Protein AF-A0A392QHQ8-F1 (afdb_monomer)

Solvent-accessible surface area (backbone atoms only — not comparable to full-atom values): 10891 Å² total; per-residue (Å²): 106,71,70,58,50,52,52,50,54,55,69,71,42,52,78,65,59,50,52,51,50,52,50,49,52,52,51,52,52,51,53,52,49,52,51,54,52,52,51,52,52,50,50,53,51,52,53,51,52,51,51,51,52,51,54,50,50,53,51,52,52,54,50,52,54,53,51,51,53,50,49,52,54,51,50,54,52,49,53,51,53,50,51,53,55,48,53,54,51,53,52,51,51,51,50,56,50,53,52,50,56,52,50,53,52,50,52,53,50,52,51,51,50,50,52,51,54,51,52,52,52,52,51,54,59,72,66,51,82,59,97,83,60,53,79,86,62,64,87,63,86,47,75,66,55,47,53,52,49,50,54,59,56,61,69,78,69,69,79,81,75,80,79,77,79,77,82,79,89,67,99,70,94,82,84,83,91,74,89,79,89,78,134

Radius of gyration: 68.93 Å; Cα contacts (8 Å, |Δi|>4): 9; chains: 1; bounding box: 117×29×192 Å

Organism: NCBI:txid97028

Mean predicted aligned error: 15.9 Å

Secondary structure (DSSP, 8-state):
-HHHHHHHHHHHS-HHHHHHHHHHHHHHHHHHHHHHHHHHHHHHHHHHHHHHHHHHHHHHHHHHHHHHHHHHHHHHHHHHHHHHHHHHHHHHHHHHHHHHHHHHHHHHHHHHHHHHHHHHHHHHHHTSPPTT--TTTTT--SHHHHHHHHHHHTTT---------------SS----------

pLDDT: mean 85.1, std 18.21, range [38.03, 98.81]

Structure (mmCIF, N/CA/C/O backbone):
data_AF-A0A392QHQ8-F1
#
_entry.id   AF-A0A392QHQ8-F1
#
loop_
_atom_site.group_PDB
_atom_site.id
_atom_site.type_symbol
_atom_site.label_atom_id
_atom_site.label_alt_id
_atom_site.label_comp_id
_atom_site.label_asym_id
_atom_site.label_entity_id
_atom_site.label_seq_id
_atom_site.pdbx_PDB_ins_code
_atom_site.Cartn_x
_atom_site.Cartn_y
_atom_site.Cartn_z
_atom_site.occupancy
_atom_site.B_iso_or_equiv
_atom_site.auth_seq_id
_atom_site.auth_comp_id
_atom_site.auth_asym_id
_atom_site.auth_atom_id
_atom_site.pdbx_PDB_model_num
ATOM 1 N N . MET A 1 1 ? 64.030 5.661 -55.200 1.00 62.56 1 MET A N 1
ATOM 2 C CA . MET A 1 1 ? 63.935 4.236 -55.590 1.00 62.56 1 MET A CA 1
ATOM 3 C C . MET A 1 1 ? 62.516 3.816 -55.942 1.00 62.56 1 MET A C 1
ATOM 5 O O . MET A 1 1 ? 62.334 3.464 -57.092 1.00 62.56 1 MET A O 1
ATOM 9 N N . VAL A 1 2 ? 61.514 3.873 -55.048 1.00 67.50 2 VAL A N 1
ATOM 10 C CA . VAL A 1 2 ? 60.125 3.466 -55.395 1.00 67.50 2 VAL A CA 1
ATOM 11 C C . VAL A 1 2 ? 59.567 4.280 -56.572 1.00 67.50 2 VAL A C 1
ATOM 13 O O . VAL A 1 2 ? 59.187 3.697 -57.577 1.00 67.50 2 VAL A O 1
ATOM 16 N N . ALA A 1 3 ? 59.671 5.611 -56.523 1.00 78.62 3 ALA A N 1
ATOM 17 C CA . ALA A 1 3 ? 59.217 6.481 -57.613 1.00 78.62 3 ALA A CA 1
ATOM 18 C C . ALA A 1 3 ? 59.969 6.266 -58.948 1.00 78.62 3 ALA A C 1
ATOM 20 O O . ALA A 1 3 ? 59.382 6.405 -60.018 1.00 78.62 3 ALA A O 1
ATOM 21 N N . ASP A 1 4 ? 61.262 5.921 -58.903 1.00 82.12 4 ASP A N 1
ATOM 22 C CA . ASP A 1 4 ? 62.072 5.655 -60.103 1.00 82.12 4 ASP A CA 1
ATOM 23 C C . ASP A 1 4 ? 61.700 4.304 -60.737 1.00 82.12 4 ASP A C 1
ATOM 25 O O . ASP A 1 4 ? 61.619 4.190 -61.960 1.00 82.12 4 ASP A O 1
ATOM 29 N N . VAL A 1 5 ? 61.418 3.298 -59.899 1.00 81.25 5 VAL A N 1
ATOM 30 C CA . VAL A 1 5 ? 60.948 1.963 -60.302 1.00 81.25 5 VAL A CA 1
ATOM 31 C C . VAL A 1 5 ? 59.531 2.034 -60.871 1.00 81.25 5 VAL A C 1
ATOM 33 O O . VAL A 1 5 ? 59.282 1.500 -61.948 1.00 81.25 5 VAL A O 1
ATOM 36 N N . GLU A 1 6 ? 58.619 2.750 -60.213 1.00 79.38 6 GLU A N 1
ATOM 37 C CA . GLU A 1 6 ? 57.259 2.991 -60.709 1.00 79.38 6 GLU A CA 1
ATOM 38 C C . GLU A 1 6 ? 57.285 3.701 -62.062 1.00 79.38 6 GLU A C 1
ATOM 40 O O . GLU A 1 6 ? 56.595 3.299 -62.997 1.00 79.38 6 GLU A O 1
ATOM 45 N N . ARG A 1 7 ? 58.137 4.722 -62.205 1.00 80.19 7 ARG A N 1
ATOM 46 C CA . ARG A 1 7 ? 58.296 5.449 -63.466 1.00 80.19 7 ARG A CA 1
ATOM 47 C C . ARG A 1 7 ? 58.826 4.541 -64.583 1.00 80.19 7 ARG A C 1
ATOM 49 O O . ARG A 1 7 ? 58.339 4.651 -65.706 1.00 80.19 7 ARG A O 1
ATOM 56 N N . ALA A 1 8 ? 59.769 3.642 -64.292 1.00 82.44 8 ALA A N 1
ATOM 57 C CA . ALA A 1 8 ? 60.279 2.669 -65.261 1.00 82.44 8 ALA A CA 1
ATOM 58 C C . ALA A 1 8 ? 59.199 1.662 -65.701 1.00 82.44 8 ALA A C 1
ATOM 60 O O . ALA A 1 8 ? 58.996 1.482 -66.898 1.00 82.44 8 ALA A O 1
ATOM 61 N N . VAL A 1 9 ? 58.450 1.084 -64.754 1.00 81.62 9 VAL A N 1
ATOM 62 C CA . VAL A 1 9 ? 57.341 0.147 -65.026 1.00 81.62 9 VAL A CA 1
ATOM 63 C C . VAL A 1 9 ? 56.243 0.810 -65.859 1.00 81.62 9 VAL A C 1
ATOM 65 O O . VAL A 1 9 ? 55.768 0.251 -66.844 1.00 81.62 9 VAL A O 1
ATOM 68 N N . ILE A 1 10 ? 55.878 2.044 -65.513 1.00 78.06 10 ILE A N 1
ATOM 69 C CA . ILE A 1 10 ? 54.871 2.815 -66.240 1.00 78.06 10 ILE A CA 1
ATOM 70 C C . ILE A 1 10 ? 55.314 3.058 -67.686 1.00 78.06 10 ILE A C 1
ATOM 72 O O . ILE A 1 10 ? 54.487 2.932 -68.589 1.00 78.06 10 ILE A O 1
ATOM 76 N N . LEU A 1 11 ? 56.580 3.424 -67.920 1.00 80.75 11 LEU A N 1
ATOM 77 C CA . LEU A 1 11 ? 57.126 3.684 -69.259 1.00 80.75 11 LEU A CA 1
ATOM 78 C C . LEU A 1 11 ? 57.295 2.413 -70.110 1.00 80.75 11 LEU A C 1
ATOM 80 O O . LEU A 1 11 ? 57.147 2.514 -71.325 1.00 80.75 11 LEU A O 1
ATOM 84 N N . ASP A 1 12 ? 57.545 1.256 -69.490 1.00 84.94 12 ASP A N 1
ATOM 85 C CA . ASP A 1 12 ? 57.596 -0.061 -70.149 1.00 84.94 12 ASP A CA 1
ATOM 86 C C . ASP A 1 12 ? 56.191 -0.563 -70.549 1.00 84.94 12 ASP A C 1
ATOM 88 O O . ASP A 1 12 ? 55.990 -1.184 -71.595 1.00 84.94 12 ASP A O 1
ATOM 92 N N . MET A 1 13 ? 55.168 -0.203 -69.766 1.00 84.69 13 MET A N 1
ATOM 93 C CA . MET A 1 13 ? 53.768 -0.467 -70.093 1.00 84.69 13 MET A CA 1
ATOM 94 C C . MET A 1 13 ? 53.289 0.351 -71.302 1.00 84.69 13 MET A C 1
ATOM 96 O O . MET A 1 13 ? 53.253 1.587 -71.290 1.00 84.69 13 MET A O 1
ATOM 100 N N . GLY A 1 14 ? 52.792 -0.347 -72.327 1.00 86.88 14 GLY A N 1
ATOM 101 C CA . GLY A 1 14 ? 52.177 0.278 -73.497 1.00 86.88 14 GLY A CA 1
ATOM 102 C C . GLY A 1 14 ? 50.974 1.183 -73.144 1.00 86.88 14 GLY A C 1
ATOM 103 O O . GLY A 1 14 ? 50.265 0.931 -72.163 1.00 86.88 14 GLY A O 1
ATOM 104 N N . PRO A 1 15 ? 50.658 2.210 -73.963 1.00 86.06 15 PRO A N 1
ATOM 105 C CA . PRO A 1 15 ? 49.624 3.210 -73.652 1.00 86.06 15 PRO A CA 1
ATOM 106 C C . PRO A 1 15 ? 48.222 2.645 -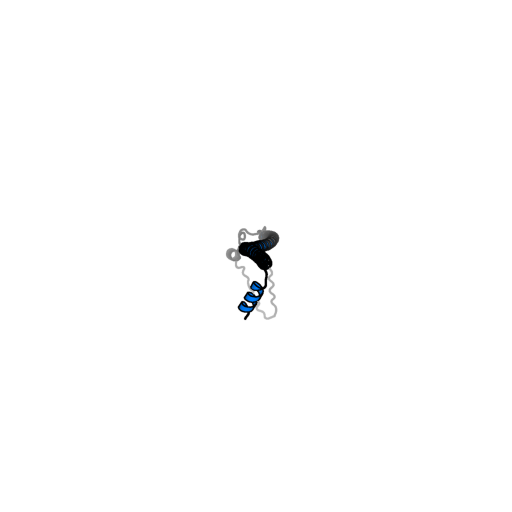73.370 1.00 86.06 15 PRO A C 1
ATOM 108 O O . PRO A 1 15 ? 47.415 3.270 -72.681 1.00 86.06 15 PRO A O 1
ATOM 111 N N . THR A 1 16 ? 47.888 1.481 -73.929 1.00 89.12 16 THR A N 1
ATOM 112 C CA . THR A 1 16 ? 46.593 0.818 -73.710 1.00 89.12 16 THR A CA 1
ATOM 113 C C . THR A 1 16 ? 46.536 0.096 -72.365 1.00 89.12 16 THR A C 1
ATOM 115 O O . THR A 1 16 ? 45.541 0.244 -71.662 1.00 89.12 16 THR A O 1
ATOM 118 N N . ALA A 1 17 ? 47.604 -0.607 -71.973 1.00 88.25 17 ALA A N 1
ATOM 119 C CA . ALA A 1 17 ? 47.691 -1.280 -70.676 1.00 88.25 17 ALA A CA 1
ATOM 120 C C . ALA A 1 17 ? 47.614 -0.263 -69.529 1.00 88.25 17 ALA A C 1
ATOM 122 O O . ALA A 1 17 ? 46.774 -0.387 -68.645 1.00 88.25 17 ALA A O 1
ATOM 123 N N . ARG A 1 18 ? 48.364 0.843 -69.637 1.00 88.94 18 ARG A N 1
ATOM 124 C CA . ARG A 1 18 ? 48.309 1.940 -68.660 1.00 88.94 18 ARG A CA 1
ATOM 125 C C . ARG A 1 18 ? 46.903 2.526 -68.501 1.00 88.94 18 ARG A C 1
ATOM 127 O O . ARG A 1 18 ? 46.477 2.812 -67.390 1.00 88.94 18 ARG A O 1
ATOM 134 N N . ARG A 1 19 ? 46.169 2.708 -69.605 1.00 88.75 19 ARG A N 1
ATOM 135 C CA . ARG A 1 19 ? 44.776 3.189 -69.561 1.00 88.75 19 ARG A CA 1
ATOM 136 C C . ARG A 1 19 ? 43.837 2.190 -68.887 1.00 88.75 19 ARG A C 1
ATOM 138 O O . ARG A 1 19 ? 42.943 2.617 -68.166 1.00 88.75 19 ARG A O 1
ATOM 145 N N . GLN A 1 20 ? 44.030 0.892 -69.112 1.00 92.81 20 GLN A N 1
ATOM 146 C CA . GLN A 1 20 ? 43.239 -0.149 -68.454 1.00 92.81 20 GLN A CA 1
ATOM 147 C C . GLN A 1 20 ? 43.517 -0.213 -66.951 1.00 92.81 20 GLN A C 1
ATOM 149 O O . GLN A 1 20 ? 42.567 -0.313 -66.180 1.00 92.81 20 GLN A O 1
ATOM 154 N N . ASP A 1 21 ? 44.776 -0.105 -66.533 1.00 90.44 21 ASP A N 1
ATOM 155 C CA . ASP A 1 21 ? 45.133 -0.119 -65.111 1.00 90.44 21 ASP A CA 1
ATOM 156 C C . ASP A 1 21 ? 44.622 1.132 -64.396 1.00 90.44 21 ASP A C 1
ATOM 158 O O . ASP A 1 21 ? 43.934 1.010 -63.388 1.00 90.44 21 ASP A O 1
ATOM 162 N N . LEU A 1 22 ? 44.783 2.319 -64.994 1.00 92.44 22 LEU A N 1
ATOM 163 C CA . LEU A 1 22 ? 44.167 3.544 -64.470 1.00 92.44 22 LEU A CA 1
ATOM 164 C C . LEU A 1 22 ? 42.640 3.423 -64.349 1.00 92.44 22 LEU A C 1
ATOM 166 O O . LEU A 1 22 ? 42.062 3.900 -63.377 1.00 92.44 22 LEU A O 1
ATOM 170 N N . ALA A 1 23 ? 41.973 2.777 -65.311 1.00 94.81 23 ALA A N 1
ATOM 171 C CA . ALA A 1 23 ? 40.532 2.541 -65.239 1.00 94.81 23 ALA A CA 1
ATOM 172 C C . ALA A 1 23 ? 40.152 1.555 -64.118 1.00 94.81 23 ALA A C 1
ATOM 174 O O . ALA A 1 23 ? 39.129 1.747 -63.457 1.00 94.81 23 ALA A O 1
ATOM 175 N N . ARG A 1 24 ? 40.965 0.518 -63.874 1.00 96.06 24 ARG A N 1
ATOM 176 C CA . ARG A 1 24 ? 40.775 -0.429 -62.762 1.00 96.06 24 ARG A CA 1
ATOM 177 C C . ARG A 1 24 ? 40.977 0.243 -61.411 1.00 96.06 24 ARG A C 1
ATOM 179 O O . ARG A 1 24 ? 40.140 0.056 -60.531 1.00 96.06 24 ARG A O 1
ATOM 186 N N . ASP A 1 25 ? 42.027 1.043 -61.273 1.00 96.44 25 ASP A N 1
ATOM 187 C CA . ASP A 1 25 ? 42.333 1.778 -60.047 1.00 96.44 25 ASP A CA 1
ATOM 188 C C . ASP A 1 25 ? 41.251 2.817 -59.758 1.00 96.44 25 ASP A C 1
ATOM 190 O O . ASP A 1 25 ? 40.735 2.880 -58.642 1.00 96.44 25 ASP A O 1
ATOM 194 N N . ALA A 1 26 ? 40.810 3.557 -60.781 1.00 96.56 26 ALA A N 1
ATOM 195 C CA . ALA A 1 26 ? 39.676 4.467 -60.660 1.00 96.56 26 ALA A CA 1
ATOM 196 C C . ALA A 1 26 ? 38.407 3.727 -60.201 1.00 96.56 26 ALA A C 1
ATOM 198 O O . ALA A 1 26 ? 37.720 4.190 -59.292 1.00 96.56 26 ALA A O 1
ATOM 199 N N . ALA A 1 27 ? 38.114 2.548 -60.764 1.00 97.62 27 ALA A N 1
ATOM 200 C CA . ALA A 1 27 ? 36.982 1.726 -60.335 1.00 97.62 27 ALA A CA 1
ATOM 201 C C . ALA A 1 27 ? 37.129 1.198 -58.897 1.00 97.62 27 ALA A C 1
ATOM 203 O O . ALA A 1 27 ? 36.140 1.115 -58.167 1.00 97.62 27 ALA A O 1
ATOM 204 N N . ALA A 1 28 ? 38.343 0.848 -58.468 1.00 97.81 28 ALA A N 1
ATOM 205 C CA . ALA A 1 28 ? 38.616 0.430 -57.097 1.00 97.81 28 ALA A CA 1
ATOM 206 C C . ALA A 1 28 ? 38.406 1.582 -56.102 1.00 97.81 28 ALA A C 1
ATOM 208 O O . ALA A 1 28 ? 37.711 1.397 -55.103 1.00 97.81 28 ALA A O 1
ATOM 209 N N . VAL A 1 29 ? 38.922 2.778 -56.404 1.00 97.50 29 VAL A N 1
ATOM 210 C CA . VAL A 1 29 ? 38.735 3.979 -55.576 1.00 97.50 29 VAL A CA 1
ATOM 211 C C . VAL A 1 29 ? 37.262 4.377 -55.502 1.00 97.50 29 VAL A C 1
ATOM 213 O O . VAL A 1 29 ? 36.783 4.683 -54.414 1.00 97.50 29 VAL A O 1
ATOM 216 N N . MET A 1 30 ? 36.518 4.311 -56.613 1.00 97.81 30 MET A N 1
ATOM 217 C CA . MET A 1 30 ? 35.076 4.592 -56.609 1.00 97.81 30 MET A CA 1
ATOM 218 C C . MET A 1 30 ? 34.308 3.653 -55.669 1.00 97.81 30 MET A C 1
ATOM 220 O O . MET A 1 30 ? 33.510 4.132 -54.868 1.00 97.81 30 MET A O 1
ATOM 224 N N . ARG A 1 31 ? 34.593 2.343 -55.686 1.00 97.50 31 ARG A N 1
ATOM 225 C CA . ARG A 1 31 ? 33.954 1.375 -54.771 1.00 97.50 31 ARG A CA 1
ATOM 226 C C . ARG A 1 31 ? 34.325 1.593 -53.305 1.00 97.50 31 ARG A C 1
ATOM 228 O O . ARG A 1 31 ? 33.473 1.452 -52.429 1.00 97.50 31 ARG A O 1
ATOM 235 N N . LEU A 1 32 ? 35.586 1.929 -53.026 1.00 97.56 32 LEU A N 1
ATOM 236 C CA . LEU A 1 32 ? 36.030 2.250 -51.666 1.00 97.56 32 LEU A CA 1
ATOM 237 C C . LEU A 1 32 ? 35.347 3.518 -51.151 1.00 97.56 32 LEU A C 1
ATOM 239 O O . LEU A 1 32 ? 34.913 3.548 -50.002 1.00 97.56 32 LEU A O 1
ATOM 243 N N . LEU A 1 33 ? 35.216 4.538 -52.003 1.00 97.19 33 LEU A N 1
ATOM 244 C CA . LEU A 1 33 ? 34.527 5.776 -51.659 1.00 97.19 33 LEU A CA 1
ATOM 245 C C . LEU A 1 33 ? 33.036 5.534 -51.407 1.00 97.19 33 LEU A C 1
ATOM 247 O O . LEU A 1 33 ? 32.521 5.995 -50.397 1.00 97.19 33 LEU A O 1
ATOM 251 N N . GLU A 1 34 ? 32.361 4.779 -52.275 1.00 96.75 34 GLU A N 1
ATOM 252 C CA . GLU A 1 34 ? 30.961 4.384 -52.086 1.00 96.75 34 GLU A CA 1
ATOM 253 C C . GLU A 1 34 ? 30.764 3.655 -50.751 1.00 96.75 34 GLU A C 1
ATOM 255 O O . GLU A 1 34 ? 29.922 4.050 -49.948 1.00 96.75 34 GLU A O 1
ATOM 260 N N . THR A 1 35 ? 31.605 2.657 -50.464 1.00 96.12 35 THR A N 1
ATOM 261 C CA . THR A 1 35 ? 31.567 1.919 -49.192 1.00 96.12 35 THR A CA 1
ATOM 262 C C . THR A 1 35 ? 31.783 2.851 -47.998 1.00 96.12 35 THR A C 1
ATOM 264 O O . THR A 1 35 ? 31.056 2.768 -47.011 1.00 96.12 35 THR A O 1
ATOM 267 N N . ALA A 1 36 ? 32.753 3.767 -48.078 1.00 96.38 36 ALA A N 1
ATOM 268 C CA . ALA A 1 36 ? 33.013 4.729 -47.011 1.00 96.38 36 ALA A CA 1
ATOM 269 C C . ALA A 1 36 ? 31.826 5.680 -46.780 1.00 96.38 36 ALA A C 1
ATOM 271 O O . ALA A 1 36 ? 31.522 6.001 -45.633 1.00 96.38 36 ALA A O 1
ATOM 272 N N . LEU A 1 37 ? 31.143 6.114 -47.844 1.00 95.38 37 LEU A N 1
ATOM 273 C CA . LEU A 1 37 ? 29.957 6.966 -47.739 1.00 95.38 37 LEU A CA 1
ATOM 274 C C . LEU A 1 37 ? 28.785 6.222 -47.088 1.00 95.38 37 LEU A C 1
ATOM 276 O O . LEU A 1 37 ? 28.218 6.731 -46.124 1.00 95.38 37 LEU A O 1
ATOM 280 N N . VAL A 1 38 ? 28.484 5.001 -47.540 1.00 95.81 38 VAL A N 1
ATOM 281 C CA . VAL A 1 38 ? 27.407 4.173 -46.967 1.00 95.81 38 VAL A CA 1
ATOM 282 C C . VAL A 1 38 ? 27.650 3.906 -45.480 1.00 95.81 38 VAL A C 1
ATOM 284 O O . VAL A 1 38 ? 26.762 4.128 -44.659 1.00 95.81 38 VAL A O 1
ATOM 287 N N . LEU A 1 39 ? 28.868 3.504 -45.106 1.00 94.44 39 LEU A N 1
ATOM 288 C CA . LEU A 1 39 ? 29.208 3.237 -43.705 1.00 94.44 39 LEU A CA 1
ATOM 289 C C . LEU A 1 39 ? 29.123 4.493 -42.826 1.00 94.44 39 LEU A C 1
ATOM 291 O O . LEU A 1 39 ? 28.713 4.405 -41.667 1.00 94.44 39 LEU A O 1
ATOM 295 N N . ASN A 1 40 ? 29.490 5.664 -43.354 1.00 94.38 40 ASN A N 1
ATOM 296 C CA . ASN A 1 40 ? 29.369 6.924 -42.621 1.00 94.38 40 ASN A CA 1
ATOM 297 C C . ASN A 1 40 ? 27.900 7.302 -42.366 1.00 94.38 40 ASN A C 1
ATOM 299 O O . ASN A 1 40 ? 27.567 7.741 -41.260 1.00 94.38 40 ASN A O 1
ATOM 303 N N . ASP A 1 41 ? 27.023 7.097 -43.350 1.00 92.31 41 ASP A N 1
ATOM 304 C CA . ASP A 1 41 ? 25.585 7.341 -43.207 1.00 92.31 41 ASP A CA 1
ATOM 305 C C . ASP A 1 41 ? 24.944 6.377 -42.196 1.00 92.31 41 ASP A C 1
ATOM 307 O O . ASP A 1 41 ? 24.203 6.809 -41.304 1.00 92.31 41 ASP A O 1
ATOM 311 N N . GLU A 1 42 ? 25.275 5.084 -42.273 1.00 91.31 42 GLU A N 1
ATOM 312 C CA . GLU A 1 42 ? 24.810 4.061 -41.329 1.00 91.31 42 GLU A CA 1
ATOM 313 C C . GLU A 1 42 ? 25.273 4.347 -39.900 1.00 91.31 42 GLU A C 1
ATOM 315 O O . GLU A 1 42 ? 24.465 4.300 -38.967 1.00 91.31 42 GLU A O 1
ATOM 320 N N . HIS A 1 43 ? 26.550 4.697 -39.715 1.00 91.19 43 HIS A N 1
ATOM 321 C CA . HIS A 1 43 ? 27.077 5.060 -38.404 1.00 91.19 43 HIS A CA 1
ATOM 322 C C . HIS A 1 43 ? 26.325 6.264 -37.832 1.00 91.19 43 HIS A C 1
ATOM 324 O O . HIS A 1 43 ? 25.841 6.207 -36.702 1.00 91.19 43 HIS A O 1
ATOM 330 N N . GLY A 1 44 ? 26.131 7.318 -38.632 1.00 90.62 44 GLY A N 1
ATOM 331 C CA . GLY A 1 44 ? 25.357 8.491 -38.232 1.00 90.62 44 GLY A CA 1
ATOM 332 C C . GLY A 1 44 ? 23.906 8.161 -37.866 1.00 90.62 44 GLY A C 1
ATOM 333 O O . GLY A 1 44 ? 23.389 8.687 -36.875 1.00 90.62 44 GLY A O 1
ATOM 334 N N . SER A 1 45 ? 23.249 7.274 -38.621 1.00 91.25 45 SER A N 1
ATOM 335 C CA . SER A 1 45 ? 21.897 6.794 -38.306 1.00 91.25 45 SER A CA 1
ATOM 336 C C . SER A 1 45 ? 21.872 6.028 -36.983 1.00 91.25 45 SER A C 1
ATOM 338 O O . SER A 1 45 ? 21.088 6.356 -36.089 1.00 91.25 45 SER A O 1
ATOM 340 N N . SER A 1 46 ? 22.786 5.070 -36.814 1.00 93.81 46 SER A N 1
ATOM 341 C CA . SER A 1 46 ? 22.901 4.261 -35.601 1.00 93.81 46 SER A CA 1
ATOM 342 C C . SER A 1 46 ? 23.183 5.117 -34.364 1.00 93.81 46 SER A C 1
ATOM 344 O O . SER A 1 46 ? 22.595 4.876 -33.310 1.00 93.81 46 SER A O 1
ATOM 346 N N . THR A 1 47 ? 24.048 6.132 -34.461 1.00 95.75 47 THR A N 1
ATOM 347 C CA . THR A 1 47 ? 24.327 7.046 -33.343 1.00 95.75 47 THR A CA 1
ATOM 348 C C . THR A 1 47 ? 23.079 7.835 -32.952 1.00 95.75 47 THR A C 1
ATOM 350 O O . THR A 1 47 ? 22.776 7.955 -31.765 1.00 95.75 47 THR A O 1
ATOM 353 N N . ARG A 1 48 ? 22.310 8.340 -33.926 1.00 95.56 48 ARG A N 1
ATOM 354 C CA . ARG A 1 48 ? 21.066 9.080 -33.649 1.00 95.56 48 ARG A CA 1
ATOM 355 C C . ARG A 1 48 ? 20.020 8.205 -32.966 1.00 95.56 48 ARG A C 1
ATOM 357 O O . ARG A 1 48 ? 19.371 8.665 -32.027 1.00 95.56 48 ARG A O 1
ATOM 364 N N . ASP A 1 49 ? 19.846 6.968 -33.416 1.00 96.62 49 ASP A N 1
ATOM 365 C CA . ASP A 1 49 ? 18.875 6.051 -32.816 1.00 96.62 49 ASP A CA 1
ATOM 366 C C . ASP A 1 49 ? 19.291 5.617 -31.407 1.00 96.62 49 ASP A C 1
ATOM 368 O O . ASP A 1 49 ? 18.455 5.571 -30.502 1.00 96.62 49 ASP A O 1
ATOM 372 N N . LEU A 1 50 ? 20.590 5.422 -31.179 1.00 97.56 50 LEU A N 1
ATOM 373 C CA . LEU A 1 50 ? 21.141 5.159 -29.853 1.00 97.56 50 LEU A CA 1
ATOM 374 C C . LEU A 1 50 ? 20.866 6.321 -28.883 1.00 97.56 50 LEU A C 1
ATOM 376 O O . LEU A 1 50 ? 20.436 6.085 -27.752 1.00 97.56 50 LEU A O 1
ATOM 380 N N . GLU A 1 51 ? 21.030 7.574 -29.314 1.00 97.88 51 GLU A N 1
ATOM 381 C CA . GLU A 1 51 ? 20.699 8.740 -28.483 1.00 97.88 51 GLU A CA 1
ATOM 382 C C . GLU A 1 51 ? 19.188 8.875 -28.217 1.00 97.88 51 GLU A C 1
ATOM 384 O O . GLU A 1 51 ? 18.786 9.179 -27.089 1.00 97.88 51 GLU A O 1
ATOM 389 N N . LYS A 1 52 ? 18.320 8.565 -29.194 1.00 98.31 52 LYS A N 1
ATOM 390 C CA . LYS A 1 52 ? 16.862 8.498 -28.961 1.00 98.31 52 LYS A CA 1
ATOM 391 C C . LYS A 1 52 ? 16.515 7.458 -27.896 1.00 98.31 52 LYS A C 1
ATOM 393 O O . LYS A 1 52 ? 15.739 7.756 -26.985 1.00 98.31 52 LYS A O 1
ATOM 398 N N . LEU A 1 53 ? 17.097 6.261 -27.986 1.00 98.31 53 LEU A N 1
ATOM 399 C CA . LEU A 1 53 ? 16.874 5.185 -27.020 1.00 98.31 53 LEU A CA 1
ATOM 400 C C . LEU A 1 53 ? 17.389 5.561 -25.628 1.00 98.31 53 LEU A C 1
ATOM 402 O O . LEU A 1 53 ? 16.686 5.335 -24.645 1.00 98.31 53 LEU A O 1
ATOM 406 N N . LYS A 1 54 ? 18.561 6.200 -25.521 1.00 98.50 54 LYS A N 1
ATOM 407 C CA . LYS A 1 54 ? 19.062 6.738 -24.245 1.00 98.50 54 LYS A CA 1
ATOM 408 C C . LYS A 1 54 ? 18.094 7.750 -23.637 1.00 98.50 54 LYS A C 1
ATOM 410 O O . LYS A 1 54 ? 17.781 7.654 -22.450 1.00 98.50 54 LYS A O 1
ATOM 415 N N . ALA A 1 55 ? 17.582 8.684 -24.438 1.00 98.44 55 ALA A N 1
ATOM 416 C CA . ALA A 1 55 ? 16.625 9.681 -23.970 1.00 98.44 55 ALA A CA 1
ATOM 417 C C . ALA A 1 55 ? 15.307 9.042 -23.501 1.00 98.44 55 ALA A C 1
ATOM 419 O O . ALA A 1 55 ? 14.760 9.437 -22.471 1.00 98.44 55 ALA A O 1
ATOM 420 N N . GLN A 1 56 ? 14.798 8.040 -24.222 1.00 98.56 56 GLN A N 1
ATOM 421 C CA . GLN A 1 56 ? 13.614 7.279 -23.810 1.00 98.56 56 GLN A CA 1
ATOM 422 C C . GLN A 1 56 ? 13.866 6.483 -22.526 1.00 98.56 56 GLN A C 1
ATOM 424 O O . GLN A 1 56 ? 13.040 6.514 -21.618 1.00 98.56 56 GLN A O 1
ATOM 429 N N . ASN A 1 57 ? 15.025 5.835 -22.408 1.00 98.56 57 ASN A N 1
ATOM 430 C CA . ASN A 1 57 ? 15.413 5.095 -21.212 1.00 98.56 57 ASN A CA 1
ATOM 431 C C . ASN A 1 57 ? 15.496 6.019 -19.985 1.00 98.56 57 ASN A C 1
ATOM 433 O O . ASN A 1 57 ? 15.021 5.659 -18.912 1.00 98.56 57 ASN A O 1
ATOM 437 N N . GLY A 1 58 ? 16.015 7.239 -20.156 1.00 98.69 58 GLY A N 1
ATOM 438 C CA . GLY A 1 58 ? 16.011 8.269 -19.115 1.00 98.69 58 GLY A CA 1
ATOM 439 C C . GLY A 1 58 ? 14.601 8.653 -18.658 1.00 98.69 58 GLY A C 1
ATOM 440 O O . GLY A 1 58 ? 14.339 8.703 -17.458 1.00 98.69 58 GLY A O 1
ATOM 441 N N . ARG A 1 59 ? 13.667 8.856 -19.598 1.00 98.69 59 ARG A N 1
ATOM 442 C CA . ARG A 1 59 ? 12.258 9.141 -19.265 1.00 98.69 59 ARG A CA 1
ATOM 443 C C . ARG A 1 59 ? 11.602 7.986 -18.516 1.00 98.69 59 ARG A C 1
ATOM 445 O O . ARG A 1 59 ? 10.955 8.217 -17.503 1.00 98.69 59 ARG A O 1
ATOM 452 N N . LEU A 1 60 ? 11.797 6.756 -18.989 1.00 98.75 60 LEU A N 1
ATOM 453 C CA . LEU A 1 60 ? 11.241 5.568 -18.341 1.00 98.75 60 LEU A CA 1
ATOM 454 C C . LEU A 1 60 ? 11.802 5.380 -16.929 1.00 98.75 60 LEU A C 1
ATOM 456 O O . LEU A 1 60 ? 11.044 5.077 -16.018 1.00 98.75 60 LEU A O 1
ATOM 460 N N . LYS A 1 61 ? 13.099 5.627 -16.715 1.00 98.69 61 LYS A N 1
ATOM 461 C CA . LYS A 1 61 ? 13.700 5.600 -15.373 1.00 98.69 61 LYS A CA 1
ATOM 462 C C . LYS A 1 61 ? 13.067 6.620 -14.428 1.00 98.69 61 LYS A C 1
ATOM 464 O O . LYS A 1 61 ? 12.775 6.279 -13.288 1.00 98.69 61 LYS A O 1
ATOM 469 N N . ALA A 1 62 ? 12.839 7.849 -14.893 1.00 98.75 62 ALA A N 1
ATOM 470 C CA . ALA A 1 62 ? 12.180 8.872 -14.082 1.00 98.75 62 ALA A CA 1
ATOM 471 C C . ALA A 1 62 ? 10.738 8.477 -13.720 1.00 98.75 62 ALA A C 1
ATOM 473 O O . ALA A 1 62 ? 10.311 8.672 -12.585 1.00 98.75 62 ALA A O 1
ATOM 474 N N . GLU A 1 63 ? 10.013 7.876 -14.663 1.00 98.75 63 GLU A N 1
ATOM 475 C CA . GLU A 1 63 ? 8.643 7.414 -14.443 1.00 98.75 63 GLU A CA 1
ATOM 476 C C . GLU A 1 63 ? 8.569 6.232 -13.470 1.00 98.75 63 GLU A C 1
ATOM 478 O O . GLU A 1 63 ? 7.702 6.207 -12.599 1.00 98.75 63 GLU A O 1
ATOM 483 N N . VAL A 1 64 ? 9.511 5.288 -13.556 1.00 98.75 64 VAL A N 1
ATOM 484 C CA . VAL A 1 64 ? 9.632 4.189 -12.587 1.00 98.75 64 VAL A CA 1
ATOM 485 C C . VAL A 1 64 ? 9.834 4.741 -11.177 1.00 98.75 64 VAL A C 1
ATOM 487 O O . VAL A 1 64 ? 9.082 4.377 -10.280 1.00 98.75 64 VAL A O 1
ATOM 490 N N . LEU A 1 65 ? 10.758 5.688 -10.992 1.00 98.81 65 LEU A N 1
ATOM 491 C CA . LEU A 1 65 ? 10.983 6.319 -9.686 1.00 98.81 65 LEU A CA 1
ATOM 492 C C . LEU A 1 65 ? 9.738 7.063 -9.175 1.00 98.81 65 LEU A C 1
ATOM 494 O O . LEU A 1 65 ? 9.438 7.035 -7.981 1.00 98.81 65 LEU A O 1
ATOM 498 N N . ARG A 1 66 ? 8.990 7.732 -10.063 1.00 98.75 66 ARG A N 1
ATOM 499 C CA . ARG A 1 66 ? 7.728 8.397 -9.706 1.00 98.75 66 ARG A CA 1
ATOM 500 C C . ARG A 1 66 ? 6.702 7.386 -9.188 1.00 98.75 66 ARG A C 1
ATOM 502 O O . ARG A 1 66 ? 6.134 7.594 -8.117 1.00 98.75 66 ARG A O 1
ATOM 509 N N . LEU A 1 67 ? 6.498 6.292 -9.919 1.00 98.69 67 LEU A N 1
ATOM 510 C CA . LEU A 1 67 ? 5.549 5.238 -9.558 1.00 98.69 67 LEU A CA 1
ATOM 511 C C . LEU A 1 67 ? 5.963 4.485 -8.287 1.00 98.69 67 LEU A C 1
ATOM 513 O O . LEU A 1 67 ? 5.105 4.148 -7.475 1.00 98.69 67 LEU A O 1
ATOM 517 N N . GLU A 1 68 ? 7.259 4.257 -8.072 1.00 98.69 68 GLU A N 1
ATOM 518 C CA . GLU A 1 68 ? 7.780 3.663 -6.834 1.00 98.69 68 GLU A CA 1
ATOM 519 C C . GLU A 1 68 ? 7.457 4.533 -5.611 1.00 98.69 68 GLU A C 1
ATOM 521 O O . GLU A 1 68 ? 6.977 4.022 -4.597 1.00 98.69 68 GLU A O 1
ATOM 526 N N . ASN A 1 69 ? 7.635 5.853 -5.717 1.00 98.69 69 ASN A N 1
ATOM 527 C CA . ASN A 1 69 ? 7.274 6.784 -4.645 1.00 98.69 69 ASN A CA 1
ATOM 528 C C . ASN A 1 69 ? 5.765 6.775 -4.353 1.00 98.69 69 ASN A C 1
ATOM 530 O O . ASN A 1 69 ? 5.352 6.776 -3.191 1.00 98.69 69 ASN A O 1
ATOM 534 N N . GLU A 1 70 ? 4.931 6.731 -5.394 1.00 98.69 70 GLU A N 1
ATOM 535 C CA . GLU A 1 70 ? 3.476 6.621 -5.239 1.00 98.69 70 GLU A CA 1
ATOM 536 C C . GLU A 1 70 ? 3.078 5.304 -4.573 1.00 98.69 70 GLU A C 1
ATOM 538 O O . GLU A 1 70 ? 2.256 5.301 -3.653 1.00 98.69 70 GLU A O 1
ATOM 543 N N . LEU A 1 71 ? 3.703 4.194 -4.969 1.00 98.69 71 LEU A N 1
ATOM 544 C CA . LEU A 1 71 ? 3.475 2.881 -4.376 1.00 98.69 71 LEU A CA 1
ATOM 545 C C . LEU A 1 71 ? 3.829 2.862 -2.883 1.00 98.69 71 LEU A C 1
ATOM 547 O O . LEU A 1 71 ? 3.048 2.344 -2.083 1.00 98.69 71 LEU A O 1
ATOM 551 N N . ILE A 1 72 ? 4.956 3.465 -2.489 1.00 98.62 72 ILE A N 1
ATOM 552 C CA . ILE A 1 72 ? 5.338 3.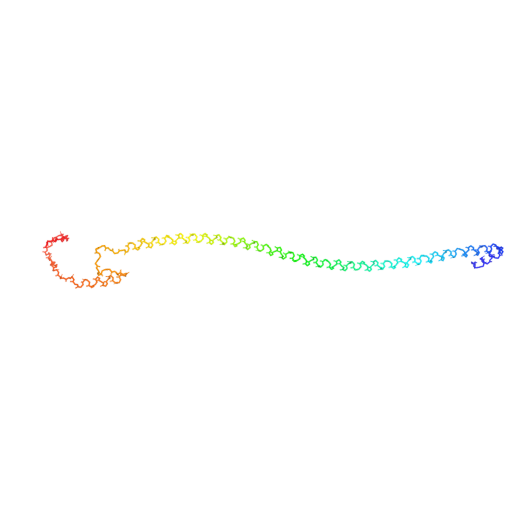624 -1.076 1.00 98.62 72 ILE A CA 1
ATOM 553 C C . ILE A 1 72 ? 4.270 4.429 -0.322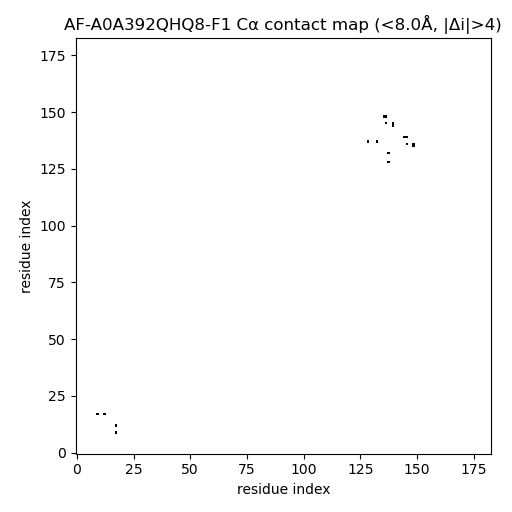 1.00 98.62 72 ILE A C 1
ATOM 555 O O . ILE A 1 72 ? 3.830 4.020 0.755 1.00 98.62 72 ILE A O 1
ATOM 559 N N . GLY A 1 73 ? 3.791 5.531 -0.905 1.00 98.69 73 GLY A N 1
ATOM 560 C CA . GLY A 1 73 ? 2.722 6.341 -0.320 1.00 98.69 73 GLY A CA 1
ATOM 561 C C . GLY A 1 73 ? 1.409 5.569 -0.145 1.00 98.69 73 GLY A C 1
ATOM 562 O O . GLY A 1 73 ? 0.760 5.668 0.899 1.00 98.69 73 GLY A O 1
ATOM 563 N N . HIS A 1 74 ? 1.013 4.770 -1.137 1.00 98.56 74 HIS A N 1
ATOM 564 C CA . HIS A 1 74 ? -0.179 3.924 -1.057 1.00 98.56 74 HIS A CA 1
ATOM 565 C C . HIS A 1 74 ? -0.040 2.813 -0.016 1.00 98.56 74 HIS A C 1
ATOM 567 O O . HIS A 1 74 ? -0.980 2.581 0.746 1.00 98.56 74 HIS A O 1
ATOM 573 N N . ARG A 1 75 ? 1.132 2.180 0.071 1.00 98.69 75 ARG A N 1
ATOM 574 C CA . ARG A 1 75 ? 1.435 1.166 1.086 1.00 98.69 75 ARG A CA 1
ATOM 575 C C . ARG A 1 75 ? 1.319 1.732 2.500 1.00 98.69 75 ARG A C 1
ATOM 577 O O . ARG A 1 75 ? 0.632 1.140 3.325 1.00 98.69 75 ARG A O 1
ATOM 584 N N . GLY A 1 76 ? 1.900 2.906 2.754 1.00 98.62 76 GLY A N 1
ATOM 585 C CA . GLY A 1 76 ? 1.792 3.568 4.057 1.00 98.62 76 GLY A CA 1
ATOM 586 C C . GLY A 1 76 ? 0.339 3.872 4.440 1.00 98.62 76 GLY A C 1
ATOM 587 O O . GLY A 1 76 ? -0.078 3.607 5.564 1.00 98.62 76 GLY A O 1
ATOM 588 N N . LYS A 1 77 ? -0.482 4.346 3.491 1.00 98.62 77 LYS A N 1
ATOM 589 C CA . LYS A 1 77 ? -1.926 4.543 3.728 1.00 98.62 77 LYS A CA 1
ATOM 590 C C . LYS A 1 77 ? -2.633 3.229 4.061 1.00 98.62 77 LYS A C 1
ATOM 592 O O . LYS A 1 77 ? -3.455 3.197 4.972 1.00 98.62 77 LYS A O 1
ATOM 597 N N . GLN A 1 78 ? -2.324 2.154 3.337 1.00 98.62 78 GLN A N 1
ATOM 598 C CA . GLN A 1 78 ? -2.904 0.836 3.589 1.00 98.62 78 GLN A CA 1
ATOM 599 C C . GLN A 1 78 ? -2.558 0.324 4.994 1.00 98.62 78 GLN A C 1
ATOM 601 O O . GLN A 1 78 ? -3.446 -0.168 5.685 1.00 98.62 78 GLN A O 1
ATOM 606 N N . GLU A 1 79 ? -1.307 0.471 5.432 1.00 98.56 79 GLU A N 1
ATOM 607 C CA . GLU A 1 79 ? -0.862 0.083 6.777 1.00 98.56 79 GLU A CA 1
ATOM 608 C C . GLU A 1 79 ? -1.642 0.836 7.869 1.00 98.56 79 GLU A C 1
ATOM 610 O O . GLU A 1 79 ? -2.141 0.213 8.807 1.00 98.56 79 GLU A O 1
ATOM 615 N N . VAL A 1 80 ? -1.854 2.148 7.697 1.00 98.75 80 VAL A N 1
ATOM 616 C CA . VAL A 1 80 ? -2.668 2.965 8.616 1.00 98.75 80 VAL A CA 1
ATOM 617 C C . VAL A 1 80 ? -4.123 2.492 8.663 1.00 98.75 80 VAL A C 1
ATOM 619 O O . VAL A 1 80 ? -4.682 2.338 9.748 1.00 98.75 80 VAL A O 1
ATOM 622 N N . TYR A 1 81 ? -4.745 2.220 7.512 1.00 98.56 81 TYR A N 1
ATOM 623 C CA . TYR A 1 81 ? -6.128 1.730 7.481 1.00 98.56 81 TYR A CA 1
ATOM 624 C C . TYR A 1 81 ? -6.280 0.357 8.140 1.00 98.56 81 TYR A C 1
ATOM 626 O O . TYR A 1 81 ? -7.273 0.111 8.826 1.00 98.56 81 TYR A O 1
ATOM 634 N N . VAL A 1 82 ? -5.306 -0.536 7.954 1.00 98.81 82 VAL A N 1
ATOM 635 C CA . VAL A 1 82 ? -5.306 -1.855 8.599 1.00 98.81 82 VAL A CA 1
ATOM 636 C C . VAL A 1 82 ? -5.181 -1.715 10.117 1.00 98.81 82 VAL A C 1
ATOM 638 O O . VAL A 1 82 ? -5.960 -2.342 10.836 1.00 98.81 82 VAL A O 1
ATOM 641 N N . ALA A 1 83 ? -4.274 -0.861 10.603 1.00 98.62 83 ALA A N 1
ATOM 642 C CA . ALA A 1 83 ? -4.123 -0.585 12.032 1.00 98.62 83 ALA A CA 1
ATOM 643 C C . ALA A 1 83 ? -5.413 -0.006 12.637 1.00 98.62 83 ALA A C 1
ATOM 645 O O . ALA A 1 83 ? -5.926 -0.532 13.623 1.00 98.62 83 ALA A O 1
ATOM 646 N N . GLN A 1 84 ? -6.016 0.992 11.984 1.00 98.62 84 GLN A N 1
ATOM 647 C CA . GLN A 1 84 ? -7.280 1.583 12.428 1.00 98.62 84 GLN A CA 1
ATOM 648 C C . GLN A 1 84 ? -8.420 0.553 12.475 1.00 98.62 84 GLN A C 1
ATOM 650 O O . GLN A 1 84 ? -9.213 0.527 13.416 1.00 98.62 84 GLN A O 1
ATOM 655 N N . ALA A 1 85 ? -8.519 -0.324 11.471 1.00 98.69 85 ALA A N 1
ATOM 656 C CA . ALA A 1 85 ? -9.529 -1.379 11.452 1.00 98.69 85 ALA A CA 1
ATOM 657 C C . ALA A 1 85 ? -9.332 -2.397 12.589 1.00 98.69 85 ALA A C 1
ATOM 659 O O . ALA A 1 85 ? -10.314 -2.935 13.114 1.00 98.69 85 ALA A O 1
ATOM 660 N N . GLN A 1 86 ? -8.082 -2.660 12.974 1.00 98.75 86 GLN A N 1
ATOM 661 C CA . GLN A 1 86 ? -7.761 -3.507 14.115 1.00 98.75 86 GLN A CA 1
ATOM 662 C C . GLN A 1 86 ? -8.152 -2.838 15.440 1.00 98.75 86 GLN A C 1
ATOM 664 O O . GLN A 1 86 ? -8.878 -3.453 16.220 1.00 98.75 86 GLN A O 1
ATOM 669 N N . GLU A 1 87 ? -7.783 -1.574 15.654 1.00 98.56 87 GLU A N 1
ATOM 670 C CA . GLU A 1 87 ? -8.167 -0.812 16.853 1.00 98.56 87 GLU A CA 1
ATOM 671 C C . GLU A 1 87 ? -9.691 -0.750 17.028 1.00 98.56 87 GLU A C 1
ATOM 673 O O . GLU A 1 87 ? -10.216 -0.991 18.116 1.00 98.56 87 GLU A O 1
ATOM 678 N N . LEU A 1 88 ? -10.436 -0.509 15.943 1.00 98.69 88 LEU A N 1
ATOM 679 C CA . LEU A 1 88 ? -11.903 -0.511 15.973 1.00 98.69 88 LEU A CA 1
ATOM 680 C C . LEU A 1 88 ? -12.478 -1.879 16.361 1.00 98.69 88 LEU A C 1
ATOM 682 O O . LEU A 1 88 ? -13.493 -1.953 17.060 1.00 98.69 88 LEU A O 1
ATOM 686 N N . ARG A 1 89 ? -11.847 -2.975 15.925 1.00 98.69 89 ARG A N 1
ATOM 687 C CA . ARG A 1 89 ? -12.260 -4.334 16.295 1.00 98.69 89 ARG A CA 1
ATOM 688 C C . ARG A 1 89 ? -12.027 -4.594 17.781 1.00 98.69 89 ARG A C 1
ATOM 690 O O . ARG A 1 89 ? -12.916 -5.132 18.440 1.00 98.69 89 ARG A O 1
ATOM 697 N N . GLU A 1 90 ? -10.867 -4.203 18.297 1.00 98.69 90 GLU A N 1
ATOM 698 C CA . GLU A 1 90 ? -10.509 -4.346 19.710 1.00 98.69 90 GLU A CA 1
ATOM 699 C C . GLU A 1 90 ? -11.437 -3.512 20.598 1.00 98.69 90 GLU A C 1
ATOM 701 O O . GLU A 1 90 ? -12.024 -4.032 21.548 1.00 98.69 90 GLU A O 1
ATOM 706 N N . MET A 1 91 ? -11.684 -2.255 20.225 1.00 98.62 91 MET A N 1
ATOM 707 C CA . MET A 1 91 ? -12.606 -1.366 20.930 1.00 98.62 91 MET A CA 1
ATOM 708 C C . MET A 1 91 ? -14.034 -1.922 20.952 1.00 98.62 91 MET A C 1
ATOM 710 O O . MET A 1 91 ? -14.688 -1.922 21.995 1.00 98.62 91 MET A O 1
ATOM 714 N N . LYS A 1 92 ? -14.517 -2.460 19.825 1.00 98.75 92 LYS A N 1
ATOM 715 C CA . LYS A 1 92 ? -15.837 -3.100 19.752 1.00 98.75 92 LYS A CA 1
ATOM 716 C C . LYS A 1 92 ? -15.931 -4.329 20.662 1.00 98.75 92 LYS A C 1
ATOM 718 O O . LYS A 1 92 ? -16.967 -4.536 21.293 1.00 98.75 92 LYS A O 1
ATOM 723 N N . ALA A 1 93 ? -14.869 -5.131 20.751 1.00 98.69 93 ALA A N 1
ATOM 724 C CA . ALA A 1 93 ? -14.819 -6.273 21.662 1.00 98.69 93 ALA A CA 1
ATOM 725 C C . ALA A 1 93 ? -14.837 -5.827 23.135 1.00 98.69 93 ALA A C 1
ATOM 727 O O . ALA A 1 93 ? -15.597 -6.382 23.930 1.00 98.69 93 ALA A O 1
ATOM 728 N N . ALA A 1 94 ? -14.068 -4.790 23.481 1.00 98.69 94 ALA A N 1
ATOM 729 C CA . ALA A 1 94 ? -14.048 -4.207 24.823 1.00 98.69 94 ALA A CA 1
ATOM 730 C C . ALA A 1 94 ? -15.423 -3.650 25.228 1.00 98.69 94 ALA A C 1
ATOM 732 O O . ALA A 1 94 ? -15.906 -3.947 26.319 1.00 98.69 94 ALA A O 1
ATOM 733 N N . LEU A 1 95 ? -16.091 -2.917 24.329 1.00 98.69 95 LEU A N 1
ATOM 734 C CA . LEU A 1 95 ? -17.455 -2.423 24.543 1.00 98.69 95 LEU A CA 1
ATOM 735 C C . LEU A 1 95 ? -18.454 -3.564 24.751 1.00 98.69 95 LEU A C 1
ATOM 737 O O . LEU A 1 95 ? -19.295 -3.488 25.642 1.00 98.69 95 LEU A O 1
ATOM 741 N N . GLY A 1 96 ? -18.344 -4.642 23.969 1.00 98.62 96 GLY A N 1
ATOM 742 C CA . GLY A 1 96 ? -19.187 -5.825 24.138 1.00 98.62 96 GLY A CA 1
ATOM 743 C C . GLY A 1 96 ? -18.995 -6.511 25.492 1.00 98.62 96 GLY A C 1
ATOM 744 O O . GLY A 1 96 ? -19.965 -6.995 26.069 1.00 98.62 96 GLY A O 1
ATOM 745 N N . LYS A 1 97 ? -17.765 -6.535 26.020 1.00 98.62 97 LYS A N 1
ATOM 746 C CA . LYS A 1 97 ? -17.485 -7.053 27.365 1.00 98.62 97 LYS A CA 1
ATOM 747 C C . LYS A 1 97 ? -18.057 -6.133 28.447 1.00 98.62 97 LYS A C 1
ATOM 749 O O . LYS A 1 97 ? -18.822 -6.598 29.280 1.00 98.62 97 LYS A O 1
ATOM 754 N N . ALA A 1 98 ? -17.760 -4.835 28.378 1.00 98.62 98 ALA A N 1
ATOM 755 C CA . ALA A 1 98 ? -18.250 -3.854 29.346 1.00 98.62 98 ALA A CA 1
ATOM 756 C C . ALA A 1 98 ? -19.787 -3.792 29.395 1.00 98.62 98 ALA A C 1
ATOM 758 O O . ALA A 1 98 ? -20.364 -3.606 30.461 1.00 98.62 98 ALA A O 1
ATOM 759 N N . GLY A 1 99 ? -20.459 -3.982 28.254 1.00 98.69 99 GLY A N 1
ATOM 760 C CA . GLY A 1 99 ? -21.917 -4.077 28.196 1.00 98.69 99 GLY A CA 1
ATOM 761 C C . GLY A 1 99 ? -22.476 -5.258 28.994 1.00 98.69 99 GLY A C 1
ATOM 762 O O . GLY A 1 99 ? -23.444 -5.075 29.724 1.00 98.69 99 GLY A O 1
ATOM 763 N N . LYS A 1 100 ? -21.842 -6.436 28.902 1.00 98.56 100 LYS A N 1
ATOM 764 C CA . LYS A 1 100 ? -22.225 -7.622 29.689 1.00 98.56 100 LYS A CA 1
ATOM 765 C C . LYS A 1 100 ? -21.966 -7.413 31.177 1.00 98.56 100 LYS A C 1
ATOM 767 O O . LYS A 1 100 ? -22.864 -7.630 31.975 1.00 98.56 100 LYS A O 1
ATOM 772 N N . ASP A 1 101 ? -20.787 -6.897 31.527 1.00 98.56 101 ASP A N 1
ATOM 773 C CA . ASP A 1 101 ? -20.429 -6.617 32.922 1.00 98.56 101 ASP A CA 1
ATOM 774 C C . ASP A 1 101 ? -21.438 -5.638 33.568 1.00 98.56 101 ASP A C 1
ATOM 776 O O . ASP A 1 101 ? -21.822 -5.795 34.725 1.00 98.56 101 ASP A O 1
ATOM 780 N N . LEU A 1 102 ? -21.918 -4.640 32.811 1.00 98.56 102 LEU A N 1
ATOM 781 C CA . LEU A 1 102 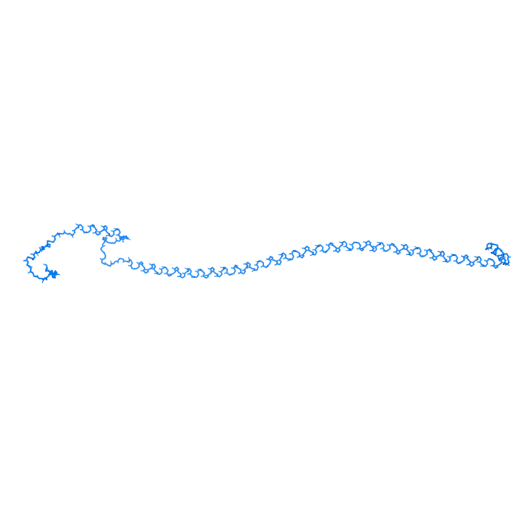? -22.966 -3.718 33.264 1.00 98.56 102 LEU A CA 1
ATOM 782 C C . LEU A 1 102 ? -24.337 -4.384 33.422 1.00 98.56 102 LEU A C 1
ATOM 784 O O . LEU A 1 102 ? -25.096 -3.993 34.308 1.00 98.56 102 LEU A O 1
ATOM 788 N N . GLU A 1 103 ? -24.687 -5.331 32.556 1.00 98.56 103 GLU A N 1
ATOM 789 C CA . GLU A 1 103 ? -25.934 -6.091 32.659 1.00 98.56 103 GLU A CA 1
ATOM 790 C C . GLU A 1 103 ? -25.926 -6.989 33.902 1.00 98.56 103 GLU A C 1
ATOM 792 O O . GLU A 1 103 ? -26.865 -6.933 34.699 1.00 98.56 103 GLU A O 1
ATOM 797 N N . ASP A 1 104 ? -24.822 -7.701 34.133 1.00 98.56 104 ASP A N 1
ATOM 798 C CA . ASP A 1 104 ? -24.616 -8.538 35.318 1.00 98.56 104 ASP A CA 1
ATOM 799 C C . ASP A 1 104 ? -24.677 -7.704 36.608 1.00 98.56 104 ASP A C 1
ATOM 801 O O . ASP A 1 104 ? -25.374 -8.067 37.559 1.00 98.56 104 ASP A O 1
ATOM 805 N N . LEU A 1 105 ? -24.017 -6.538 36.626 1.00 98.50 105 LEU A N 1
ATOM 806 C CA . LEU A 1 105 ? -24.045 -5.620 37.769 1.00 98.50 105 LEU A CA 1
ATOM 807 C C . LEU A 1 105 ? -25.454 -5.062 38.033 1.00 98.50 105 LEU A C 1
ATOM 809 O O . LEU A 1 105 ? -25.844 -4.847 39.179 1.00 98.50 105 LEU A O 1
ATOM 813 N N . ARG A 1 106 ? -26.242 -4.810 36.982 1.00 98.38 106 ARG A N 1
ATOM 814 C CA . ARG A 1 106 ? -27.638 -4.369 37.135 1.00 98.38 106 ARG A CA 1
ATOM 815 C C . ARG A 1 106 ? -28.513 -5.471 37.717 1.00 98.38 106 ARG A C 1
ATOM 817 O O . ARG A 1 106 ? -29.362 -5.164 38.551 1.00 98.38 106 ARG A O 1
ATOM 824 N N . ALA A 1 107 ? -28.316 -6.717 37.291 1.00 98.50 107 ALA A N 1
ATOM 825 C CA . ALA A 1 107 ? -29.046 -7.859 37.825 1.00 98.50 107 ALA A CA 1
ATOM 826 C C . ALA A 1 107 ? -28.724 -8.082 39.312 1.00 98.50 107 ALA A C 1
ATOM 828 O O . ALA A 1 107 ? -29.647 -8.203 40.117 1.00 98.50 107 ALA A O 1
ATOM 829 N N . SER A 1 108 ? -27.441 -8.047 39.695 1.00 98.25 108 SER A N 1
ATOM 830 C CA . SER A 1 108 ? -27.042 -8.181 41.103 1.00 98.25 108 SER A CA 1
ATOM 831 C C . SER A 1 108 ? -27.580 -7.039 41.966 1.00 98.25 108 SER A C 1
ATOM 833 O O . SER A 1 108 ? -28.142 -7.289 43.029 1.00 98.25 108 SER A O 1
ATOM 835 N N . HIS A 1 109 ? -27.498 -5.797 41.481 1.00 98.44 109 HIS A N 1
ATOM 836 C CA . HIS A 1 109 ? -28.036 -4.632 42.182 1.00 98.44 109 HIS A CA 1
ATOM 837 C C . HIS A 1 109 ? -29.566 -4.696 42.338 1.00 98.44 109 HIS A C 1
ATOM 839 O O . HIS A 1 109 ? -30.104 -4.273 43.360 1.00 98.44 109 HIS A O 1
ATOM 845 N N . ALA A 1 110 ? -30.297 -5.199 41.337 1.00 98.44 110 ALA A N 1
ATOM 846 C CA . ALA A 1 110 ? -31.746 -5.375 41.434 1.00 98.44 110 ALA A CA 1
ATOM 847 C C . ALA A 1 110 ? -32.128 -6.398 42.516 1.00 98.44 110 ALA A C 1
ATOM 849 O O . ALA A 1 110 ? -33.055 -6.146 43.287 1.00 98.44 110 ALA A O 1
ATOM 850 N N . GLU A 1 111 ? -31.392 -7.508 42.603 1.00 98.12 111 GLU A N 1
ATOM 851 C CA . GLU A 1 111 ? -31.608 -8.529 43.631 1.00 98.12 111 GLU A CA 1
ATOM 852 C C . GLU A 1 111 ? -31.258 -8.003 45.030 1.00 98.12 111 GLU A C 1
ATOM 854 O O . GL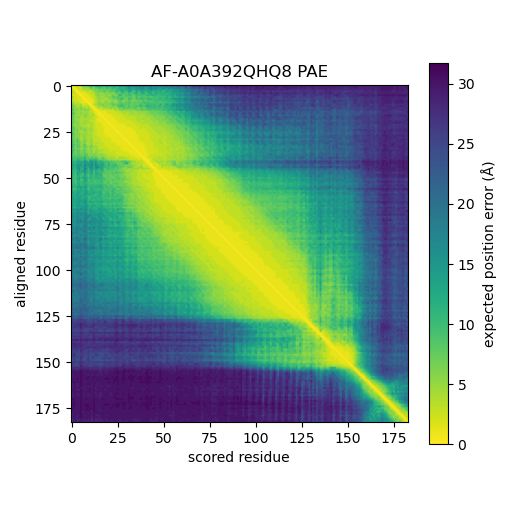U A 1 111 ? -32.044 -8.148 45.965 1.00 98.12 111 GLU A O 1
ATOM 859 N N . GLU A 1 112 ? -30.124 -7.312 45.174 1.00 98.50 112 GLU A N 1
ATOM 860 C CA . GLU A 1 112 ? -29.718 -6.700 46.443 1.00 98.50 112 GLU A CA 1
ATOM 861 C C . GLU A 1 112 ? -30.740 -5.660 46.919 1.00 98.50 112 GLU A C 1
ATOM 863 O O . GLU A 1 112 ? -31.125 -5.650 48.089 1.00 98.50 112 GLU A O 1
ATOM 868 N N . ARG A 1 113 ? -31.257 -4.832 46.003 1.00 98.31 113 ARG A N 1
ATOM 869 C CA . ARG A 1 113 ? -32.316 -3.870 46.316 1.00 98.31 113 ARG A CA 1
ATOM 870 C C . ARG A 1 113 ? -33.588 -4.562 46.806 1.00 98.31 113 ARG A C 1
ATOM 872 O O . ARG A 1 113 ? -34.173 -4.100 47.783 1.00 98.31 113 ARG A O 1
ATOM 879 N N . LYS A 1 114 ? -34.010 -5.650 46.157 1.00 98.31 114 LYS A N 1
ATOM 880 C CA . LYS A 1 114 ? -35.184 -6.425 46.580 1.00 98.31 114 LYS A CA 1
ATOM 881 C C . LYS A 1 114 ? -34.982 -7.006 47.982 1.00 98.31 114 LYS A C 1
ATOM 883 O O . LYS A 1 114 ? -35.864 -6.875 48.824 1.00 98.31 114 LYS A O 1
ATOM 888 N N . ASN A 1 115 ? -33.806 -7.571 48.252 1.00 98.31 115 ASN A N 1
ATOM 889 C CA . ASN A 1 115 ? -33.461 -8.103 49.570 1.00 98.31 115 ASN A CA 1
ATOM 890 C C . ASN A 1 115 ? -33.503 -7.011 50.658 1.00 98.31 115 ASN A C 1
ATOM 892 O O . ASN A 1 115 ? -34.090 -7.203 51.719 1.00 98.31 115 ASN A O 1
ATOM 896 N N . LEU A 1 116 ? -32.949 -5.827 50.381 1.00 98.00 116 LEU A N 1
ATOM 897 C CA . LEU A 1 116 ? -33.007 -4.692 51.309 1.00 98.00 116 LEU A CA 1
ATOM 898 C C . LEU A 1 116 ? -34.440 -4.185 51.534 1.00 98.00 116 LEU A C 1
ATOM 900 O O . LEU A 1 116 ? -34.798 -3.856 52.663 1.00 98.00 116 LEU A O 1
ATOM 904 N N . GLU A 1 117 ? -35.269 -4.127 50.489 1.00 98.12 117 GLU A N 1
ATOM 905 C CA . GLU A 1 117 ? -36.689 -3.770 50.609 1.00 98.12 117 GLU A CA 1
ATOM 906 C C . GLU A 1 117 ? -37.456 -4.783 51.484 1.00 98.12 117 GLU A C 1
ATOM 908 O O . GLU A 1 117 ? -38.261 -4.379 52.328 1.00 98.12 117 GLU A O 1
ATOM 913 N N . GLU A 1 118 ? -37.167 -6.083 51.351 1.00 98.19 118 GLU A N 1
ATOM 914 C CA . GLU A 1 118 ? -37.729 -7.135 52.208 1.00 98.19 118 GLU A CA 1
ATOM 915 C C . GLU A 1 118 ? -37.302 -6.976 53.678 1.00 98.19 118 GLU A C 1
ATOM 917 O O . GLU A 1 118 ? -38.153 -7.016 54.573 1.00 98.19 118 GLU A O 1
ATOM 922 N N . GLU A 1 119 ? -36.014 -6.747 53.948 1.00 98.12 119 GLU A N 1
ATOM 923 C CA . GLU A 1 119 ? -35.502 -6.521 55.309 1.00 98.12 119 GLU A CA 1
ATOM 924 C C . GLU A 1 119 ? -36.081 -5.251 55.949 1.00 98.12 119 GLU A C 1
ATOM 926 O O . GLU A 1 119 ? -36.486 -5.272 57.114 1.00 98.12 119 GLU A O 1
ATOM 931 N N . LEU A 1 120 ? -36.219 -4.159 55.188 1.00 97.12 120 LEU A N 1
ATOM 932 C CA . LEU A 1 120 ? -36.900 -2.951 55.662 1.00 97.12 120 LEU A CA 1
ATOM 933 C C . LEU A 1 120 ? -38.368 -3.221 56.014 1.00 97.12 120 LEU A C 1
ATOM 935 O O . LEU A 1 120 ? -38.862 -2.701 57.016 1.00 97.12 120 LEU A O 1
ATOM 939 N N . GLY A 1 121 ? -39.068 -4.046 55.230 1.00 97.06 121 GLY A N 1
ATOM 940 C CA . GLY A 1 121 ? -40.439 -4.466 55.526 1.00 97.06 121 GLY A CA 1
ATOM 941 C C . GLY A 1 121 ? -40.550 -5.260 56.832 1.00 97.06 121 GLY A C 1
ATOM 942 O O . GLY A 1 121 ? -41.439 -4.990 57.649 1.00 97.06 121 GLY A O 1
ATOM 943 N N . LYS A 1 122 ? -39.620 -6.196 57.069 1.00 97.19 122 LYS A N 1
ATOM 944 C CA . LYS A 1 122 ? -39.538 -6.971 58.320 1.00 97.19 122 LYS A CA 1
ATOM 945 C C . LYS A 1 122 ? -39.260 -6.067 59.517 1.00 97.19 122 LYS A C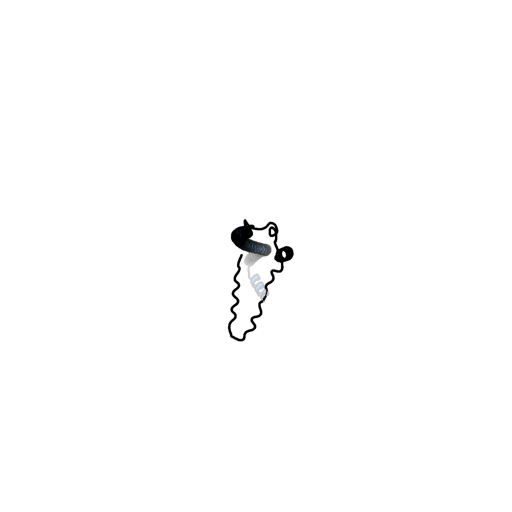 1
ATOM 947 O O . LYS A 1 122 ? -39.994 -6.128 60.501 1.00 97.19 122 LYS A O 1
ATOM 952 N N . LEU A 1 123 ? -38.255 -5.196 59.413 1.00 95.50 123 LEU A N 1
ATOM 953 C CA . LEU A 1 123 ? -37.893 -4.261 60.478 1.00 95.50 123 LEU A CA 1
ATOM 954 C C . LEU A 1 123 ? -39.061 -3.330 60.817 1.00 95.50 123 LEU A C 1
ATOM 956 O O . LEU A 1 123 ? -39.408 -3.177 61.984 1.00 95.50 123 LEU A O 1
ATOM 960 N N . LYS A 1 124 ? -39.727 -2.770 59.802 1.00 93.62 124 LYS A N 1
ATOM 961 C CA . LYS A 1 124 ? -40.903 -1.914 59.991 1.00 93.62 124 LYS A CA 1
ATOM 962 C C . LYS A 1 124 ? -42.047 -2.643 60.697 1.00 93.62 124 LYS A C 1
ATOM 964 O O . LYS A 1 124 ? -42.712 -2.046 61.534 1.00 93.62 124 LYS A O 1
ATOM 969 N N . SER A 1 125 ? -42.265 -3.916 60.372 1.00 94.00 125 SER A N 1
ATOM 970 C CA . SER A 1 125 ? -43.286 -4.739 61.030 1.00 94.00 125 SER A CA 1
ATOM 971 C C . SER A 1 125 ? -42.929 -5.022 62.493 1.00 94.00 125 SER A C 1
ATOM 973 O O . SER A 1 125 ? -43.801 -4.968 63.350 1.00 94.00 125 SER A O 1
ATOM 975 N N . ALA A 1 126 ? -41.651 -5.268 62.796 1.00 89.12 126 ALA A N 1
ATOM 976 C CA . ALA A 1 126 ? -41.170 -5.468 64.165 1.00 89.12 126 ALA A CA 1
ATOM 977 C C . ALA A 1 126 ? -41.223 -4.189 65.020 1.00 89.12 126 ALA A C 1
ATOM 979 O O . ALA A 1 126 ? -41.340 -4.272 66.237 1.00 89.12 126 ALA A O 1
ATOM 980 N N . MET A 1 127 ? -41.146 -3.016 64.386 1.00 85.31 127 MET A N 1
ATOM 981 C CA . MET A 1 127 ? -41.300 -1.707 65.031 1.00 85.31 127 MET A CA 1
ATOM 982 C C . MET A 1 127 ? -42.765 -1.251 65.158 1.00 85.31 127 MET A C 1
ATOM 984 O O . MET A 1 127 ? -43.007 -0.109 65.547 1.00 85.31 127 MET A O 1
ATOM 988 N N . ALA A 1 128 ? -43.747 -2.084 64.791 1.00 82.62 128 ALA A N 1
ATOM 989 C CA . ALA A 1 128 ? -45.153 -1.736 64.970 1.00 82.62 128 ALA A CA 1
ATOM 990 C C . ALA A 1 128 ? -45.497 -1.625 66.473 1.00 82.62 128 ALA A C 1
ATOM 992 O O . ALA A 1 128 ? -45.046 -2.470 67.250 1.00 82.62 128 ALA A O 1
ATOM 993 N N . PRO A 1 129 ? -46.296 -0.619 66.881 1.00 80.19 129 PRO A N 1
ATOM 994 C CA . PRO A 1 129 ? -46.763 -0.469 68.258 1.00 80.19 129 PRO A CA 1
ATOM 995 C C . PRO A 1 129 ? -47.417 -1.741 68.804 1.00 80.19 129 PRO A C 1
ATOM 997 O O . PRO A 1 129 ? -48.158 -2.413 68.081 1.00 80.19 129 PRO A O 1
ATOM 1000 N N . ALA A 1 130 ? -47.180 -2.062 70.077 1.00 77.62 130 ALA A N 1
ATOM 1001 C CA . ALA A 1 130 ? -47.876 -3.172 70.733 1.00 77.62 130 ALA A CA 1
ATOM 1002 C C . ALA A 1 130 ? -49.351 -2.799 70.989 1.00 77.62 130 ALA A C 1
ATOM 1004 O O . ALA A 1 130 ? -49.645 -1.637 71.264 1.00 77.62 130 ALA A O 1
ATOM 1005 N N . GLU A 1 131 ? -50.287 -3.760 70.935 1.00 74.88 131 GLU A N 1
ATOM 1006 C CA . GLU A 1 131 ? -51.723 -3.472 71.163 1.00 74.88 131 GLU A CA 1
ATOM 1007 C C . GLU A 1 131 ? -51.997 -2.810 72.524 1.00 74.88 131 GLU A C 1
ATOM 1009 O O . GLU A 1 131 ? -52.918 -2.005 72.647 1.00 74.88 131 GLU A O 1
ATOM 1014 N N . ASP A 1 132 ? -51.148 -3.084 73.514 1.00 78.12 132 ASP A N 1
ATOM 1015 C CA . ASP A 1 132 ? -51.271 -2.573 74.879 1.00 78.12 132 ASP A CA 1
ATOM 1016 C C . ASP A 1 132 ? -50.361 -1.357 75.148 1.00 78.12 132 ASP A C 1
ATOM 1018 O O . ASP A 1 132 ? -50.112 -0.998 76.303 1.00 78.12 132 ASP A O 1
ATOM 1022 N N . GLU A 1 133 ? -49.795 -0.741 74.105 1.00 73.94 133 GLU A N 1
ATOM 1023 C CA . GLU A 1 133 ? -48.820 0.335 74.269 1.00 73.94 133 GLU A CA 1
ATOM 1024 C C . GLU A 1 133 ? -49.492 1.635 74.756 1.00 73.94 133 GLU A C 1
ATOM 1026 O O . GLU A 1 133 ? -50.426 2.138 74.121 1.00 73.94 133 GLU A O 1
ATOM 1031 N N . PRO A 1 134 ? -49.043 2.219 75.885 1.00 74.25 134 PRO A N 1
ATOM 1032 C CA . PRO A 1 134 ? -49.657 3.425 76.419 1.00 74.25 134 PRO A CA 1
ATOM 1033 C C . PRO A 1 134 ? -49.406 4.615 75.488 1.00 74.25 134 PRO A C 1
ATOM 1035 O O . PRO A 1 134 ? -48.321 4.772 74.928 1.00 74.25 134 PRO A O 1
ATOM 1038 N N . ALA A 1 135 ? -50.382 5.521 75.386 1.00 75.62 135 ALA A N 1
ATOM 1039 C CA . ALA A 1 135 ? -50.283 6.712 74.537 1.00 75.62 135 ALA A CA 1
ATOM 1040 C C . ALA A 1 135 ? -49.061 7.601 74.858 1.00 75.62 135 ALA A C 1
ATOM 1042 O O . ALA A 1 135 ? -48.588 8.324 73.991 1.00 75.62 135 ALA A O 1
ATOM 1043 N N . SER A 1 136 ? -48.531 7.533 76.086 1.00 74.62 136 SER A N 1
ATOM 1044 C CA . SER A 1 136 ? -47.309 8.237 76.501 1.00 74.62 136 SER A CA 1
ATOM 1045 C C . SER A 1 136 ? -46.011 7.625 75.959 1.00 74.62 136 SER A C 1
ATOM 1047 O O . SER A 1 136 ? -44.989 8.306 75.963 1.00 74.62 136 SER A O 1
ATOM 1049 N N . ALA A 1 137 ? -46.036 6.364 75.512 1.00 69.81 137 ALA A N 1
ATOM 1050 C CA . ALA A 1 137 ? -44.902 5.677 74.893 1.00 69.81 137 ALA A CA 1
ATOM 1051 C C . ALA A 1 137 ? -44.955 5.694 73.353 1.00 69.81 137 ALA A C 1
ATOM 1053 O O . ALA A 1 137 ? -43.927 5.516 72.700 1.00 69.81 137 ALA A O 1
ATOM 1054 N N . GLN A 1 138 ? -46.125 5.967 72.765 1.00 74.06 138 GLN A N 1
ATOM 1055 C CA . GLN A 1 138 ? -46.270 6.080 71.316 1.00 74.06 138 GLN A CA 1
ATOM 1056 C C . GLN A 1 138 ? -45.438 7.244 70.756 1.00 74.06 138 GLN A C 1
ATOM 1058 O O . GLN A 1 138 ? -45.584 8.393 71.165 1.00 74.06 138 GLN A O 1
ATOM 1063 N N . GLY A 1 139 ? -44.592 6.948 69.766 1.00 74.81 139 GLY A N 1
ATOM 1064 C CA . GLY A 1 139 ? -43.796 7.952 69.051 1.00 74.81 139 GLY A CA 1
ATOM 1065 C C . GLY A 1 139 ? -42.416 8.242 69.646 1.00 74.81 139 GLY A C 1
ATOM 1066 O O . GLY A 1 139 ? -41.728 9.122 69.136 1.00 74.81 139 GLY A O 1
ATOM 1067 N N . LEU A 1 140 ? -41.983 7.502 70.672 1.00 81.81 140 LEU A N 1
ATOM 1068 C CA . LEU A 1 140 ? -40.607 7.572 71.167 1.00 81.81 140 LEU A CA 1
ATOM 1069 C C . LEU A 1 140 ? -39.673 6.876 70.173 1.00 81.81 140 LEU A C 1
ATOM 1071 O O . LEU A 1 140 ? -39.778 5.676 69.928 1.00 81.81 140 LEU A O 1
ATOM 1075 N N . THR A 1 141 ? -38.753 7.633 69.585 1.00 81.00 141 THR A N 1
ATOM 1076 C CA . THR A 1 141 ? -37.825 7.140 68.553 1.00 81.00 141 THR A CA 1
ATOM 1077 C C . THR A 1 141 ? -36.394 7.016 69.059 1.00 81.00 141 THR A C 1
ATOM 1079 O O . THR A 1 141 ? -35.560 6.366 68.426 1.00 81.00 141 THR A O 1
ATOM 1082 N N . THR A 1 142 ? -36.093 7.615 70.213 1.00 83.69 142 THR A N 1
ATOM 1083 C CA . THR A 1 142 ? -34.754 7.634 70.803 1.00 83.69 142 THR A CA 1
ATOM 1084 C C . THR A 1 142 ? -34.769 7.181 72.266 1.00 83.69 142 THR A C 1
ATOM 1086 O O . THR A 1 142 ? -35.728 7.399 73.007 1.00 83.69 142 THR A O 1
ATOM 1089 N N . CYS A 1 143 ? -33.654 6.603 72.733 1.00 81.06 143 CYS A N 1
ATOM 1090 C CA . CYS A 1 143 ? -33.485 6.260 74.151 1.00 81.06 143 CYS A CA 1
ATOM 1091 C C . CYS A 1 143 ? -33.581 7.487 75.076 1.00 81.06 143 CYS A C 1
ATOM 1093 O O . CYS A 1 143 ? -33.960 7.341 76.234 1.00 81.06 143 CYS A O 1
ATOM 1095 N N . ALA A 1 144 ? -33.235 8.684 74.590 1.00 87.56 144 ALA A N 1
ATOM 1096 C CA . ALA A 1 144 ? -33.324 9.919 75.367 1.00 87.56 144 ALA A CA 1
ATOM 1097 C C . ALA A 1 144 ? -34.784 10.299 75.660 1.00 87.56 144 ALA A C 1
ATOM 1099 O O . ALA A 1 144 ? -35.122 10.537 76.817 1.00 87.56 144 ALA A O 1
ATOM 1100 N N . GLU A 1 145 ? -35.648 10.267 74.641 1.00 85.12 145 GLU A N 1
ATOM 1101 C CA . GLU A 1 145 ? -37.087 10.522 74.789 1.00 85.12 145 GLU A CA 1
ATOM 1102 C C . GLU A 1 145 ? -37.727 9.528 75.770 1.00 85.12 145 GLU A C 1
ATOM 1104 O O . GLU A 1 145 ? -38.476 9.926 76.661 1.00 85.12 145 GLU A O 1
ATOM 1109 N N . LEU A 1 146 ? -37.365 8.243 75.675 1.00 84.56 146 LEU A N 1
ATOM 1110 C CA . LEU A 1 146 ? -37.832 7.211 76.605 1.00 84.56 146 LEU A CA 1
ATOM 1111 C C . LEU A 1 146 ? -37.408 7.489 78.050 1.00 84.56 146 LEU A C 1
ATOM 1113 O O . LEU A 1 146 ? -38.221 7.391 78.968 1.00 84.56 146 LEU A O 1
ATOM 1117 N N . ILE A 1 147 ? -36.139 7.840 78.263 1.00 86.00 147 ILE A N 1
ATOM 1118 C CA . ILE A 1 147 ? -35.616 8.158 79.593 1.00 86.00 147 ILE A CA 1
ATOM 1119 C C . ILE A 1 147 ? -36.351 9.363 80.193 1.00 86.00 147 ILE A C 1
ATOM 1121 O O . ILE A 1 147 ? -36.636 9.357 81.391 1.00 86.00 147 ILE A O 1
ATOM 1125 N N . ASP A 1 148 ? -36.674 10.378 79.395 1.00 85.06 148 ASP A N 1
ATOM 1126 C CA . ASP A 1 148 ? -37.388 11.558 79.881 1.00 85.06 148 ASP A CA 1
ATOM 1127 C C . ASP A 1 148 ? -38.853 11.253 80.222 1.00 85.06 148 ASP A C 1
ATOM 1129 O O . ASP A 1 148 ? -39.307 11.656 81.294 1.00 85.06 148 ASP A O 1
ATOM 1133 N N . VAL A 1 149 ? -39.554 10.436 79.427 1.00 84.81 149 VAL A N 1
ATOM 1134 C CA . VAL A 1 149 ? -40.898 9.939 79.786 1.00 84.81 149 VAL A CA 1
ATOM 1135 C C . VAL A 1 149 ? -40.864 9.107 81.073 1.00 84.81 149 VAL A C 1
ATOM 1137 O O . VAL A 1 149 ? -41.691 9.316 81.961 1.00 84.81 149 VAL A O 1
ATOM 1140 N N . ILE A 1 150 ? -39.883 8.210 81.235 1.00 83.19 150 ILE A N 1
ATOM 1141 C CA . ILE A 1 150 ? -39.713 7.412 82.463 1.00 83.19 150 ILE A CA 1
ATOM 1142 C C . ILE A 1 150 ? -39.477 8.316 83.681 1.00 83.19 150 ILE A C 1
ATOM 1144 O O . ILE A 1 150 ? -40.052 8.071 84.742 1.00 83.19 150 ILE A O 1
ATOM 1148 N N . LYS A 1 151 ? -38.658 9.369 83.549 1.00 85.31 151 LYS A N 1
ATOM 1149 C CA . LYS A 1 151 ? -38.434 10.346 84.629 1.00 85.31 151 LYS A CA 1
ATOM 1150 C C . LYS A 1 151 ? -39.720 11.085 84.999 1.00 85.31 151 LYS A C 1
ATOM 1152 O O . LYS A 1 151 ? -39.979 11.253 86.188 1.00 85.31 151 LYS A O 1
ATOM 1157 N N . SER A 1 152 ? -40.515 11.503 84.012 1.00 80.06 152 SER A N 1
ATOM 1158 C CA . SER A 1 152 ? -41.802 12.171 84.240 1.00 80.06 152 SER A CA 1
ATOM 1159 C C . SER A 1 152 ? -42.813 11.256 84.940 1.00 80.06 152 SER A C 1
ATOM 1161 O O . SER A 1 152 ? -43.444 11.681 85.902 1.00 80.06 152 SER A O 1
ATOM 1163 N N . LEU A 1 153 ? -42.910 9.984 84.537 1.00 77.50 153 LEU A N 1
ATOM 1164 C CA . LEU A 1 153 ? -43.805 8.993 85.156 1.00 77.50 153 LEU A CA 1
ATOM 1165 C C . LEU A 1 153 ? -43.347 8.570 86.565 1.00 77.50 153 LEU A C 1
ATOM 1167 O O . LEU A 1 153 ? -44.166 8.364 87.462 1.00 77.50 153 LEU A O 1
ATOM 1171 N N . GLY A 1 154 ? -42.032 8.489 86.791 1.00 65.94 154 GLY A N 1
ATOM 1172 C CA . GLY A 1 154 ? -41.436 8.187 88.096 1.00 65.94 154 GLY A CA 1
ATOM 1173 C C . GLY A 1 154 ? -41.616 9.289 89.149 1.00 65.94 154 GLY A C 1
ATOM 1174 O O . GLY A 1 154 ? -41.333 9.050 90.324 1.00 65.94 154 GLY A O 1
ATOM 1175 N N . GLY A 1 155 ? -42.092 10.475 88.751 1.00 56.81 155 GLY A N 1
ATOM 1176 C CA . GLY A 1 155 ? -42.460 11.564 89.658 1.00 56.81 155 GLY A CA 1
ATOM 1177 C C . GLY A 1 155 ? -43.864 11.441 90.262 1.00 56.81 155 GLY A C 1
ATOM 1178 O O . GLY A 1 155 ? -44.099 11.988 91.335 1.00 56.81 155 GLY A O 1
ATOM 1179 N N . GLU A 1 156 ? -44.783 10.706 89.622 1.00 52.78 156 GLU A N 1
ATOM 1180 C CA . GLU A 1 156 ? -46.201 10.648 90.028 1.00 52.78 156 GLU A CA 1
ATOM 1181 C C . GLU A 1 156 ? -46.564 9.420 90.877 1.00 52.78 156 GLU A C 1
ATOM 1183 O O . GLU A 1 156 ? -47.613 9.399 91.515 1.00 52.78 156 GLU A O 1
ATOM 1188 N N . SER A 1 157 ? -45.700 8.405 90.960 1.00 52.16 157 SER A N 1
ATOM 1189 C CA . SER A 1 157 ? -45.980 7.187 91.735 1.00 52.16 157 SER A CA 1
ATOM 1190 C C . SER A 1 157 ? -44.796 6.750 92.594 1.00 52.16 157 SER A C 1
ATOM 1192 O O . SER A 1 157 ? -44.102 5.768 92.332 1.00 52.16 157 SER A O 1
ATOM 1194 N N . ARG A 1 158 ? -44.603 7.461 93.707 1.00 44.00 158 ARG A N 1
ATOM 1195 C CA . ARG A 1 158 ? -43.958 6.881 94.888 1.00 44.00 158 ARG A CA 1
ATOM 1196 C C . ARG A 1 158 ? -44.514 7.518 96.155 1.00 44.00 158 ARG A C 1
ATOM 1198 O O . ARG A 1 158 ? -43.880 8.377 96.759 1.00 44.00 158 ARG A O 1
ATOM 1205 N N . GLU A 1 159 ? -45.678 7.047 96.603 1.00 43.34 159 GLU A N 1
ATOM 1206 C CA . GLU A 1 159 ? -45.891 7.036 98.049 1.00 43.34 159 GLU A CA 1
ATOM 1207 C C . GLU A 1 159 ? -44.753 6.200 98.663 1.00 43.34 159 GLU A C 1
ATOM 1209 O O . GLU A 1 159 ? -44.508 5.070 98.218 1.00 43.34 159 GLU A O 1
ATOM 1214 N N . PRO A 1 160 ? -43.998 6.732 99.637 1.00 47.69 160 PRO A N 1
ATOM 1215 C CA . PRO A 1 160 ? -42.973 5.969 100.320 1.00 47.69 160 PRO A CA 1
ATOM 1216 C C . PRO A 1 160 ? -43.657 4.937 101.218 1.00 47.69 160 PRO A C 1
ATOM 1218 O O . PRO A 1 160 ? -43.876 5.163 102.411 1.00 47.69 160 PRO A O 1
ATOM 1221 N N . GLY A 1 161 ? -43.971 3.777 100.637 1.00 46.69 161 GLY A N 1
ATOM 1222 C CA . GLY A 1 161 ? -44.254 2.565 101.385 1.00 46.69 161 GLY A CA 1
ATOM 1223 C C . GLY A 1 161 ? -43.116 2.351 102.376 1.00 46.69 161 GLY A C 1
ATOM 1224 O O . GLY A 1 161 ? -41.976 2.083 101.989 1.00 46.69 161 GLY A O 1
ATOM 1225 N N . HIS A 1 162 ? -43.416 2.557 103.656 1.00 50.38 162 HIS A N 1
ATOM 1226 C CA . HIS A 1 162 ? -42.499 2.350 104.762 1.00 50.38 162 HIS A CA 1
ATOM 1227 C C . HIS A 1 162 ? -42.041 0.888 104.763 1.00 50.38 162 HIS A C 1
ATOM 1229 O O . HIS A 1 162 ? -42.686 0.021 105.352 1.00 50.38 162 HIS A O 1
ATOM 1235 N N . ILE A 1 163 ? -40.894 0.600 104.148 1.00 49.34 163 ILE A N 1
ATOM 1236 C CA . ILE A 1 163 ? -40.171 -0.638 104.430 1.00 49.34 163 ILE A CA 1
ATOM 1237 C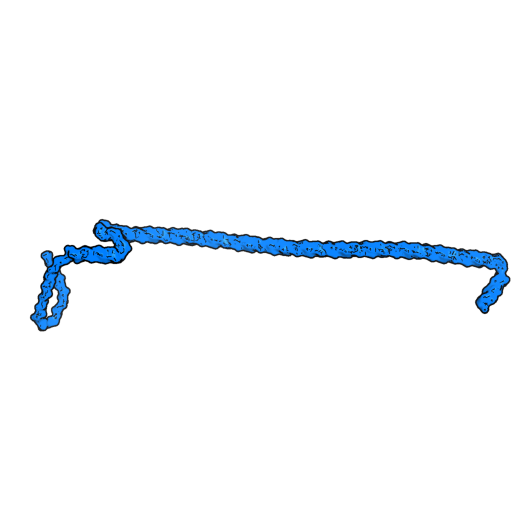 C . ILE A 1 163 ? -39.563 -0.454 105.818 1.00 49.34 163 ILE A C 1
ATOM 1239 O O . ILE A 1 163 ? -38.479 0.105 105.993 1.00 49.34 163 ILE A O 1
ATOM 1243 N N . ARG A 1 164 ? -40.306 -0.888 106.837 1.00 48.78 164 ARG A N 1
ATOM 1244 C CA . ARG A 1 164 ?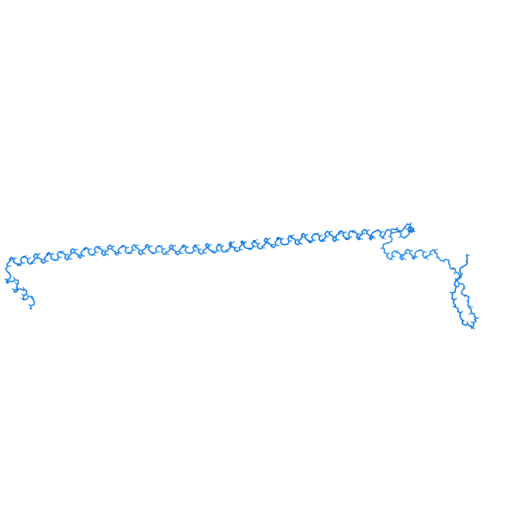 -39.810 -0.972 108.207 1.00 48.78 164 ARG A CA 1
ATOM 1245 C C . ARG A 1 164 ? -38.786 -2.103 108.256 1.00 48.78 164 ARG A C 1
ATOM 1247 O O . ARG A 1 164 ? -39.142 -3.268 108.393 1.00 48.78 164 ARG A O 1
ATOM 1254 N N . VAL A 1 165 ? -37.507 -1.761 108.127 1.00 50.28 165 VAL A N 1
ATOM 1255 C CA . VAL A 1 165 ? -36.410 -2.707 108.356 1.00 50.28 165 VAL A CA 1
ATOM 1256 C C . VAL A 1 165 ? -36.356 -2.990 109.856 1.00 50.28 165 VAL A C 1
ATOM 1258 O O . VAL A 1 165 ? -35.900 -2.167 110.650 1.00 50.28 165 VAL A O 1
ATOM 1261 N N . GLN A 1 166 ? -36.880 -4.142 110.262 1.00 48.72 166 GLN A N 1
ATOM 1262 C CA . GLN A 1 166 ? -36.793 -4.610 111.637 1.00 48.72 166 GLN A CA 1
ATOM 1263 C C . GLN A 1 166 ? -35.359 -5.102 111.880 1.00 48.72 166 GLN A C 1
ATOM 1265 O O . GLN A 1 166 ? -34.928 -6.097 111.304 1.00 48.72 166 GLN A O 1
ATOM 1270 N N . LYS A 1 167 ? -34.587 -4.371 112.694 1.00 48.06 167 LYS A N 1
ATOM 1271 C CA . LYS A 1 167 ? -33.268 -4.823 113.159 1.00 48.06 167 LYS A CA 1
ATOM 1272 C C . LYS A 1 167 ? -33.457 -6.049 114.053 1.00 48.06 167 LYS A C 1
ATOM 1274 O O . LYS A 1 167 ? -33.957 -5.919 115.168 1.00 48.06 167 LYS A O 1
ATOM 1279 N N . CYS A 1 168 ? -33.028 -7.217 113.589 1.00 43.62 168 CYS A N 1
ATOM 1280 C CA . CYS A 1 168 ? -32.826 -8.379 114.447 1.00 43.62 168 CYS A CA 1
ATOM 1281 C C . CYS A 1 168 ? -31.569 -8.141 115.297 1.00 43.62 168 CYS A C 1
ATOM 1283 O O . CYS A 1 168 ? -30.450 -8.196 114.793 1.00 43.62 168 CYS A O 1
ATOM 1285 N N . SER A 1 169 ? -31.745 -7.830 116.581 1.00 54.22 169 SER A N 1
ATOM 1286 C CA . SER A 1 169 ? -30.682 -7.935 117.580 1.00 54.22 169 SER A CA 1
ATOM 1287 C C . SER A 1 169 ? -30.694 -9.356 118.137 1.00 54.22 169 SER A C 1
ATOM 1289 O O . SER A 1 169 ? -31.484 -9.672 119.024 1.00 54.22 169 SER A O 1
ATOM 1291 N N . GLY A 1 170 ? -29.850 -10.218 117.588 1.00 47.97 170 GLY A N 1
ATOM 1292 C CA . GLY A 1 170 ? -29.651 -11.574 118.080 1.00 47.97 170 GLY A CA 1
ATOM 1293 C C . GLY A 1 170 ? -28.501 -12.206 117.321 1.00 47.97 170 GLY A C 1
ATOM 1294 O O . GLY A 1 170 ? -28.588 -12.373 116.109 1.00 47.97 170 GLY A O 1
ATOM 1295 N N . ALA A 1 171 ? -27.404 -12.466 118.026 1.00 52.16 171 ALA A N 1
ATOM 1296 C CA . ALA A 1 171 ? -26.287 -13.234 117.514 1.00 52.16 171 ALA A CA 1
ATOM 1297 C C . ALA A 1 171 ? -26.742 -14.690 117.383 1.00 52.16 171 ALA A C 1
ATOM 1299 O O . ALA A 1 171 ? -26.811 -15.387 118.384 1.00 52.16 171 ALA A O 1
ATOM 1300 N N . ASP A 1 172 ? -27.152 -15.084 116.183 1.00 45.03 172 ASP A N 1
ATOM 1301 C CA . ASP A 1 172 ? -26.955 -16.428 115.646 1.00 45.03 172 ASP A CA 1
ATOM 1302 C C . ASP A 1 172 ? -27.304 -16.435 114.153 1.00 45.03 172 ASP A C 1
ATOM 1304 O O . ASP A 1 172 ? -28.164 -15.699 113.665 1.00 45.03 172 ASP A O 1
ATOM 1308 N N . GLU A 1 173 ? -26.518 -17.202 113.414 1.00 52.00 173 GLU A N 1
ATOM 1309 C CA . GLU A 1 173 ? -26.340 -17.143 111.970 1.00 52.00 173 GLU A CA 1
ATOM 1310 C C . GLU A 1 173 ? -27.606 -17.511 111.175 1.00 52.00 173 GLU A C 1
ATOM 1312 O O . GLU A 1 173 ? -28.147 -18.608 111.292 1.00 52.00 173 GLU A O 1
ATOM 1317 N N . GLY A 1 174 ? -28.027 -16.611 110.275 1.00 56.81 174 GLY A N 1
ATOM 1318 C CA . GLY A 1 174 ? -28.914 -16.937 109.153 1.00 56.81 174 GLY A CA 1
ATOM 1319 C C . GLY A 1 174 ? -30.043 -15.933 108.917 1.00 56.81 17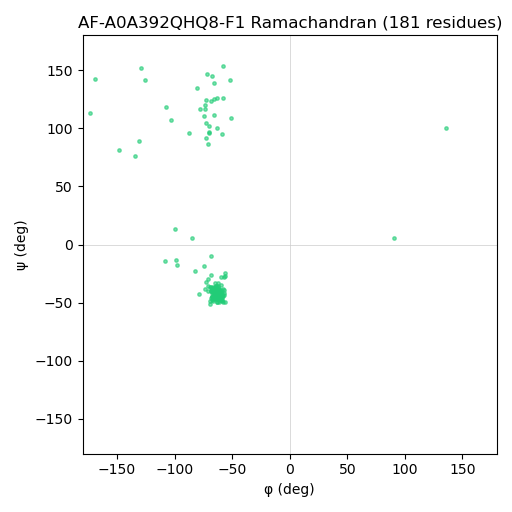4 GLY A C 1
ATOM 1320 O O . GLY A 1 174 ? -31.096 -16.011 109.539 1.00 56.81 174 GLY A O 1
ATOM 1321 N N . CYS A 1 175 ? -29.886 -15.029 107.943 1.00 43.88 175 CYS A N 1
ATOM 1322 C CA . CYS A 1 175 ? -30.987 -14.184 107.460 1.00 43.88 175 CYS A CA 1
ATOM 1323 C C . CYS A 1 175 ? -31.061 -14.208 105.925 1.00 43.88 175 CYS A C 1
ATOM 1325 O O . CYS A 1 175 ? -30.467 -13.384 105.235 1.00 43.88 175 CYS A O 1
ATOM 1327 N N . GLN A 1 176 ? -31.816 -15.174 105.391 1.00 52.06 176 GLN A N 1
ATOM 1328 C CA . GLN A 1 176 ? -32.331 -15.144 104.021 1.00 52.06 176 GLN A CA 1
ATOM 1329 C C . GLN A 1 176 ? -33.537 -14.199 103.965 1.00 52.06 176 GLN A C 1
ATOM 1331 O O . GLN A 1 176 ? -34.568 -14.450 104.590 1.00 52.06 176 GLN A O 1
ATOM 1336 N N . LEU A 1 177 ? -33.415 -13.122 103.190 1.00 48.22 177 LEU A N 1
ATOM 1337 C CA . LEU A 1 177 ? -34.497 -12.190 102.879 1.00 48.22 177 LEU A CA 1
ATOM 1338 C C . LEU A 1 177 ? -35.605 -12.911 102.090 1.00 48.22 177 LEU A C 1
ATOM 1340 O O . LEU A 1 177 ? -35.497 -13.094 100.880 1.00 48.22 177 LEU A O 1
ATOM 1344 N N . ARG A 1 178 ? -36.693 -13.309 102.760 1.00 45.44 178 ARG A N 1
ATOM 1345 C CA . ARG A 1 178 ? -37.971 -13.630 102.102 1.00 45.44 178 ARG A CA 1
ATOM 1346 C C . ARG A 1 178 ? -38.936 -12.472 102.300 1.00 45.44 178 ARG A C 1
ATOM 1348 O O . ARG A 1 178 ? -39.482 -12.295 103.385 1.00 45.44 178 ARG A O 1
ATOM 1355 N N . ALA A 1 179 ? -39.175 -11.715 101.235 1.00 40.12 179 ALA A N 1
ATOM 1356 C CA . ALA A 1 179 ? -40.309 -10.809 101.160 1.00 40.12 179 ALA A CA 1
ATOM 1357 C C . ALA A 1 179 ? -41.591 -11.638 100.960 1.00 40.12 179 ALA A C 1
ATOM 1359 O O . ALA A 1 179 ? -41.709 -12.379 99.985 1.00 40.12 179 ALA A O 1
ATOM 1360 N N . ARG A 1 180 ? -42.543 -11.539 101.892 1.00 40.16 180 ARG A N 1
ATOM 1361 C CA . ARG A 1 180 ? -43.925 -12.005 101.707 1.00 40.16 180 ARG A CA 1
ATOM 1362 C C . ARG A 1 180 ? -44.813 -10.775 101.569 1.00 40.16 180 ARG A C 1
ATOM 1364 O O . ARG A 1 180 ? -44.891 -9.981 102.499 1.00 40.16 180 ARG A O 1
ATOM 1371 N N . ALA A 1 181 ? -45.466 -10.644 100.420 1.00 38.03 181 ALA A N 1
ATOM 1372 C CA . ALA A 1 181 ? -46.561 -9.707 100.221 1.00 38.03 181 ALA A CA 1
ATOM 1373 C C . ALA A 1 181 ? -47.852 -10.310 100.802 1.00 38.03 181 ALA A C 1
ATOM 1375 O O . ALA A 1 181 ? -48.138 -11.489 100.581 1.00 38.03 181 ALA A O 1
ATOM 1376 N N . GLN A 1 182 ? -48.615 -9.514 101.545 1.00 42.66 182 GLN A N 1
ATOM 1377 C CA . GLN A 1 182 ? -50.032 -9.755 101.817 1.00 42.66 182 GLN A CA 1
ATOM 1378 C C . GLN A 1 182 ? -50.797 -8.491 101.411 1.00 42.66 182 GLN A C 1
ATOM 1380 O O . GLN A 1 182 ? -50.248 -7.399 101.541 1.00 42.66 182 GLN A O 1
ATOM 1385 N N . HIS A 1 183 ? -51.980 -8.729 100.839 1.00 39.28 183 HIS A N 1
ATOM 1386 C CA . HIS A 1 183 ? -52.865 -7.827 100.091 1.00 39.28 183 HIS A CA 1
ATOM 1387 C C . HIS A 1 183 ? -53.029 -6.406 100.630 1.00 39.28 183 HIS A C 1
ATOM 1389 O O . HIS A 1 183 ? -53.148 -6.250 101.864 1.00 39.28 183 HIS A O 1
#

Sequence (183 aa):
MVADVERAVILDMGPTARRQDLARDAAAVMRLLETALVLNDEHGSSTRDLEKLKAQNGRLKAEVLRLENELIGHRGKQEVYVAQAQELREMKAALGKAGKDLEDLRASHAEERKNLEEELGKLKSAMAPAEDEPASAQGLTTCAELIDVIKSLGGESREPGHIRVQKCSGADEGCQLRARAQH

Foldseek 3Di:
DVVVVVVVVLVVDDPVRNVVVVVVVVVVVVVVVVVVVVVVVVVVVVVVVVVVVVVVVVVVVVVVVVVVVVVVVVVVVVVVVVVVVVVVVVVVVVVVVVVVVVVVVVVVVVVVVVVVVVVVVVVVVVPDDDPPHDPLRPPDPDPVSVVVSVVVVVVPDDPPPPPPPDDDPDPDDDDDDDDDDDD